Protein AF-A0A8H4XTZ5-F1 (afdb_monomer_lite)

Structure (mmCIF, N/CA/C/O backbone):
data_AF-A0A8H4XTZ5-F1
#
_entry.id   AF-A0A8H4XTZ5-F1
#
loop_
_atom_site.group_PDB
_atom_site.id
_atom_site.type_symbol
_atom_site.label_atom_id
_atom_site.label_alt_id
_atom_site.label_comp_id
_atom_site.label_asym_id
_atom_site.label_entity_id
_atom_site.label_seq_id
_atom_site.pdbx_PDB_ins_code
_atom_site.Cartn_x
_atom_site.Cartn_y
_atom_site.Cartn_z
_atom_site.occupancy
_atom_site.B_iso_or_equiv
_atom_site.auth_seq_id
_atom_site.auth_comp_id
_atom_site.auth_asym_id
_atom_site.auth_atom_id
_atom_site.pdbx_PDB_model_num
ATOM 1 N N . MET A 1 1 ? -12.331 25.693 -5.146 1.00 84.50 1 MET A N 1
ATOM 2 C CA . MET A 1 1 ? -13.579 25.086 -5.688 1.00 84.50 1 MET A CA 1
ATOM 3 C C . MET A 1 1 ? -14.133 25.889 -6.869 1.00 84.50 1 MET A C 1
ATOM 5 O O . MET A 1 1 ? -13.880 27.080 -6.930 1.00 84.50 1 MET A O 1
ATOM 9 N N . ILE A 1 2 ? -14.917 25.273 -7.773 1.00 89.12 2 ILE A N 1
ATOM 10 C CA . ILE A 1 2 ? -15.504 25.946 -8.962 1.00 89.12 2 ILE A CA 1
ATOM 11 C C . ILE A 1 2 ? -16.858 26.648 -8.717 1.00 89.12 2 ILE A C 1
ATOM 13 O O . ILE A 1 2 ? -17.401 27.246 -9.640 1.00 89.12 2 ILE A O 1
ATOM 17 N N . GLN A 1 3 ? -17.439 26.523 -7.515 1.00 87.50 3 GLN A N 1
ATOM 18 C CA . GLN A 1 3 ? -18.665 27.215 -7.058 1.00 87.50 3 GLN A CA 1
ATOM 19 C C . GLN A 1 3 ? -19.931 27.038 -7.930 1.00 87.50 3 GLN A C 1
ATOM 21 O O . GLN A 1 3 ? -20.909 27.768 -7.794 1.00 87.50 3 GLN A O 1
ATOM 26 N N . ARG A 1 4 ? -19.971 26.027 -8.808 1.00 88.94 4 ARG A N 1
ATOM 27 C CA . ARG A 1 4 ? -21.146 25.701 -9.633 1.00 88.94 4 ARG A CA 1
ATOM 28 C C . ARG A 1 4 ? -21.955 24.576 -8.996 1.00 88.94 4 ARG A C 1
ATOM 30 O O . ARG A 1 4 ? -21.620 23.405 -9.165 1.00 88.94 4 ARG A O 1
ATOM 37 N N . LYS A 1 5 ? -23.049 24.927 -8.310 1.00 86.94 5 LYS A N 1
ATOM 38 C CA . LYS A 1 5 ? -23.867 24.005 -7.497 1.00 86.94 5 LYS A CA 1
ATOM 39 C C . LYS A 1 5 ? -24.229 22.692 -8.198 1.00 86.94 5 LYS A C 1
ATOM 41 O O . LYS A 1 5 ? -24.002 21.629 -7.629 1.00 86.94 5 LYS A O 1
ATOM 46 N N . HIS A 1 6 ? -24.734 22.759 -9.432 1.00 88.94 6 HIS A N 1
ATOM 47 C CA . HIS A 1 6 ? -25.108 21.572 -10.209 1.00 88.94 6 HIS A CA 1
ATOM 48 C C . HIS A 1 6 ? -23.910 20.637 -10.444 1.00 88.94 6 HIS A C 1
ATOM 50 O O . HIS A 1 6 ? -23.976 19.453 -10.120 1.00 88.94 6 HIS A O 1
ATOM 56 N N . LEU A 1 7 ? -22.787 21.180 -10.924 1.00 90.69 7 LEU A N 1
ATOM 57 C CA . LEU A 1 7 ? -21.586 20.396 -11.226 1.00 90.69 7 LEU A CA 1
ATOM 58 C C . LEU A 1 7 ? -20.954 19.808 -9.962 1.00 90.69 7 LEU A C 1
ATOM 60 O O . LEU A 1 7 ? -20.635 18.625 -9.927 1.00 90.69 7 LEU A O 1
ATOM 64 N N . CYS A 1 8 ? -20.821 20.609 -8.903 1.00 89.81 8 CYS A N 1
ATOM 65 C CA . CYS A 1 8 ? -20.237 20.147 -7.647 1.00 89.81 8 CYS A CA 1
ATOM 66 C C . CYS A 1 8 ? -21.084 19.044 -6.993 1.00 89.81 8 CYS A C 1
ATOM 68 O O . CYS A 1 8 ? -20.528 18.103 -6.436 1.00 89.81 8 CYS A O 1
ATOM 70 N N . SER A 1 9 ? -22.419 19.126 -7.088 1.00 84.31 9 SER A N 1
ATOM 71 C CA . SER A 1 9 ? -23.312 18.122 -6.492 1.00 84.31 9 SER A CA 1
ATOM 72 C C . SER A 1 9 ? -23.253 16.743 -7.158 1.00 84.31 9 SER A C 1
ATOM 74 O O . SER A 1 9 ? -23.498 15.745 -6.485 1.00 84.31 9 SER A O 1
ATOM 76 N N . GLN A 1 10 ? -22.905 16.679 -8.447 1.00 87.38 10 GLN A N 1
ATOM 77 C CA . GLN A 1 10 ? -22.819 15.437 -9.230 1.00 87.38 10 GLN A CA 1
ATOM 78 C C . GLN A 1 10 ? -21.371 14.961 -9.439 1.00 87.38 10 GLN A C 1
ATOM 80 O O . GLN A 1 10 ? -21.131 13.974 -10.130 1.00 87.38 10 GLN A O 1
ATOM 85 N N . CYS A 1 11 ? -20.392 15.657 -8.861 1.00 91.06 11 CYS A N 1
ATOM 86 C CA . CYS A 1 11 ? -18.983 15.334 -9.035 1.00 91.06 11 CYS A CA 1
ATOM 87 C C . CYS A 1 11 ? -18.608 14.044 -8.289 1.00 91.06 11 CYS A C 1
ATOM 89 O O . CYS A 1 11 ? -18.860 13.912 -7.090 1.00 91.06 11 CYS A O 1
ATOM 91 N N . TYR A 1 12 ? -17.925 13.124 -8.975 1.00 89.88 12 TYR A N 1
ATOM 92 C CA . TYR A 1 12 ? -17.419 11.885 -8.375 1.00 89.88 12 TYR A CA 1
ATOM 93 C C . TYR A 1 12 ? -16.352 12.143 -7.296 1.00 89.88 12 TYR A C 1
ATOM 95 O O . TYR A 1 12 ? -16.245 11.384 -6.341 1.00 89.88 12 TYR A O 1
ATOM 103 N N . SER A 1 13 ? -15.602 13.246 -7.401 1.00 89.69 13 SER A N 1
ATOM 104 C CA . SER A 1 13 ? -14.590 13.665 -6.419 1.00 89.69 13 SER A CA 1
ATOM 105 C C . SER A 1 13 ? -15.126 14.624 -5.351 1.00 89.69 13 SER A C 1
ATOM 107 O O . SER A 1 13 ? -14.330 15.299 -4.697 1.00 89.69 13 SER A O 1
ATOM 109 N N . LYS A 1 14 ? -16.454 14.738 -5.174 1.00 91.31 14 LYS A N 1
ATOM 110 C CA . LYS A 1 14 ? -17.063 15.723 -4.259 1.00 91.31 14 LYS A CA 1
ATOM 111 C C . LYS A 1 14 ? -16.482 15.655 -2.844 1.00 91.31 14 LYS A C 1
ATOM 113 O O . LYS A 1 14 ? -16.117 16.690 -2.300 1.00 91.31 14 LYS A O 1
ATOM 118 N N . THR A 1 15 ? -16.336 14.454 -2.285 1.00 90.25 15 THR A N 1
ATOM 119 C CA . THR A 1 15 ? -15.938 14.269 -0.886 1.00 90.25 15 THR A CA 1
ATOM 120 C C . THR A 1 15 ? -14.504 14.726 -0.671 1.00 90.25 15 THR A C 1
ATOM 122 O O . THR A 1 15 ? -14.262 15.606 0.148 1.00 90.25 15 THR A O 1
ATOM 125 N N . ALA A 1 16 ? -13.572 14.227 -1.488 1.00 92.94 16 ALA A N 1
ATOM 126 C CA . ALA A 1 16 ? -12.181 14.665 -1.466 1.00 92.94 16 ALA A CA 1
ATOM 127 C C . ALA A 1 16 ? -12.067 16.186 -1.656 1.00 92.94 16 ALA A C 1
ATOM 129 O O . ALA A 1 16 ? -11.395 16.860 -0.882 1.00 92.94 16 ALA A O 1
ATOM 130 N N . CYS A 1 17 ? -12.783 16.746 -2.636 1.00 94.94 17 CYS A N 1
ATOM 131 C CA . CYS A 1 17 ? -12.783 18.184 -2.886 1.00 94.94 17 CYS A CA 1
ATOM 132 C C . CYS A 1 17 ? -13.255 18.986 -1.664 1.00 94.94 17 CYS A C 1
ATOM 134 O O . CYS A 1 17 ? -12.642 19.999 -1.332 1.00 94.94 17 CYS A O 1
ATOM 136 N N . PHE A 1 18 ? -14.310 18.536 -0.979 1.00 95.75 18 PHE A N 1
ATOM 137 C CA . PHE A 1 18 ? -14.847 19.246 0.182 1.00 95.75 18 PHE A CA 1
ATOM 138 C C . PHE A 1 18 ? -13.928 19.126 1.394 1.00 95.75 18 PHE A C 1
ATOM 140 O O . PHE A 1 18 ? -13.736 20.113 2.098 1.00 95.75 18 PHE A O 1
ATOM 147 N N . VAL A 1 19 ? -13.319 17.954 1.605 1.00 95.94 19 VAL A N 1
ATOM 148 C CA . VAL A 1 19 ? -12.328 17.730 2.665 1.00 95.94 19 VAL A CA 1
ATOM 149 C C . VAL A 1 19 ? -11.136 18.669 2.487 1.00 95.94 19 VAL A C 1
ATOM 151 O O . VAL A 1 19 ? -10.794 19.380 3.428 1.00 95.94 19 VAL A O 1
ATOM 154 N N . TYR A 1 20 ? -10.548 18.752 1.287 1.00 96.44 20 TYR A N 1
ATOM 155 C CA . TYR A 1 20 ? -9.444 19.685 1.022 1.00 96.44 20 TYR A CA 1
ATOM 156 C C . TYR A 1 20 ? -9.876 21.145 1.195 1.00 96.44 20 TYR A C 1
ATOM 158 O O . TYR A 1 20 ? -9.200 21.901 1.892 1.00 96.44 20 TYR A O 1
ATOM 166 N N . HIS A 1 21 ? -11.033 21.530 0.646 1.00 96.31 21 HIS A N 1
ATOM 167 C CA . HIS A 1 21 ? -11.540 22.899 0.780 1.00 96.31 21 HIS A CA 1
ATOM 168 C C . HIS A 1 21 ? -11.755 23.273 2.254 1.00 96.31 21 HIS A C 1
ATOM 170 O O . HIS A 1 21 ? -11.361 24.353 2.672 1.00 96.31 21 HIS A O 1
ATOM 176 N N . LYS A 1 22 ? -12.320 22.379 3.076 1.00 96.56 22 LYS A N 1
ATOM 177 C CA . LYS A 1 22 ? -12.546 22.616 4.512 1.00 96.56 22 LYS A CA 1
ATOM 178 C C . LYS A 1 22 ? -11.246 22.637 5.311 1.00 96.56 22 LYS A C 1
ATOM 180 O O . LYS A 1 22 ? -11.010 23.573 6.071 1.00 96.56 22 LYS A O 1
ATOM 185 N N . LEU A 1 23 ? -10.441 21.583 5.187 1.00 97.19 23 LEU A N 1
ATOM 186 C CA . LEU A 1 23 ? -9.310 21.333 6.077 1.00 97.19 23 LEU A CA 1
ATOM 187 C C . LEU A 1 23 ? -8.062 22.113 5.675 1.00 97.19 23 LEU A C 1
ATOM 189 O O . LEU A 1 23 ? -7.350 22.576 6.563 1.00 97.19 23 LEU A O 1
ATOM 193 N N . VAL A 1 24 ? -7.793 22.252 4.373 1.00 95.75 24 VAL A N 1
ATOM 194 C CA . VAL A 1 24 ? -6.582 22.892 3.832 1.00 95.75 24 VAL A CA 1
ATOM 195 C C . VAL A 1 24 ? -6.827 24.369 3.550 1.00 95.75 24 VAL A C 1
ATOM 197 O O . VAL A 1 24 ? -6.140 25.209 4.135 1.00 95.75 24 VAL A O 1
ATOM 200 N N . ASP A 1 25 ? -7.853 24.679 2.755 1.00 95.06 25 ASP A N 1
ATOM 201 C CA . ASP A 1 25 ? -8.145 26.049 2.305 1.00 95.06 25 ASP A CA 1
ATOM 202 C C . ASP A 1 25 ? -8.914 26.883 3.350 1.00 95.06 25 ASP A C 1
ATOM 204 O O . ASP A 1 25 ? -9.176 28.066 3.136 1.00 95.06 25 ASP A O 1
ATOM 208 N N . ASN A 1 26 ? -9.277 26.282 4.492 1.00 94.00 26 ASN A N 1
ATOM 209 C CA . ASN A 1 26 ? -10.128 26.874 5.535 1.00 94.00 26 ASN A CA 1
ATOM 210 C C . ASN A 1 26 ? -11.492 27.359 4.998 1.00 94.00 26 ASN A C 1
ATOM 212 O O . ASN A 1 26 ? -12.061 28.347 5.463 1.00 94.00 26 ASN A O 1
ATOM 216 N N . GLY A 1 27 ? -12.011 26.666 3.990 1.00 93.50 27 GLY A N 1
ATOM 217 C CA . GLY A 1 27 ? -13.279 26.946 3.344 1.00 93.50 27 GLY A CA 1
ATOM 218 C C . GLY A 1 27 ? -14.504 26.529 4.162 1.00 93.50 27 GLY A C 1
ATOM 219 O O . GLY A 1 27 ? -14.434 25.754 5.117 1.00 93.50 27 GLY A O 1
ATOM 220 N N . ASN A 1 28 ? -15.663 27.051 3.771 1.00 93.62 28 ASN A N 1
ATOM 221 C CA . ASN A 1 28 ? -16.950 26.844 4.429 1.00 93.62 28 ASN A CA 1
ATOM 222 C C . ASN A 1 28 ? -18.085 26.750 3.385 1.00 93.62 28 ASN A C 1
ATOM 224 O O . ASN A 1 28 ? -17.844 26.803 2.170 1.00 93.62 28 ASN A O 1
ATOM 228 N N . GLY A 1 29 ? -19.333 26.610 3.845 1.00 91.94 29 GLY A N 1
ATOM 229 C CA . GLY A 1 29 ? -20.511 26.584 2.976 1.00 91.94 29 GLY A CA 1
ATOM 230 C C . GLY A 1 29 ? -20.612 27.780 2.018 1.00 91.94 29 GLY A C 1
ATOM 231 O O . GLY A 1 29 ? -21.005 27.610 0.863 1.00 91.94 29 GLY A O 1
ATOM 232 N N . GLU A 1 30 ? -20.185 28.971 2.436 1.00 91.81 30 GLU A N 1
ATOM 233 C CA . GLU A 1 30 ? -20.216 30.176 1.600 1.00 91.81 30 GLU A CA 1
ATOM 234 C C . GLU A 1 30 ? -19.129 30.141 0.520 1.00 91.81 30 GLU A C 1
ATOM 236 O O . GLU A 1 30 ? -19.429 30.228 -0.671 1.00 91.81 30 GLU A O 1
ATOM 241 N N . THR A 1 31 ? -17.866 29.922 0.901 1.00 93.12 31 THR A N 1
ATOM 242 C CA . THR A 1 31 ? -16.732 29.932 -0.042 1.00 93.12 31 THR A CA 1
ATOM 243 C C . THR A 1 31 ? -16.753 28.754 -1.020 1.00 93.12 31 THR A C 1
ATOM 245 O O . THR A 1 31 ? -16.149 28.823 -2.095 1.00 93.12 31 THR A O 1
ATOM 248 N N . SER A 1 32 ? -17.472 27.679 -0.685 1.00 91.31 32 SER A N 1
ATOM 249 C CA . SER A 1 32 ? -17.717 26.543 -1.582 1.00 91.31 32 SER A CA 1
ATOM 250 C C . SER A 1 32 ? -18.798 26.812 -2.641 1.00 91.31 32 SER A C 1
ATOM 252 O O . SER A 1 32 ? -18.836 26.111 -3.659 1.00 91.31 32 SER A O 1
ATOM 254 N N . GLY A 1 33 ? -19.672 27.808 -2.436 1.00 90.38 33 GLY A N 1
ATOM 255 C CA . GLY A 1 33 ? -20.842 28.074 -3.283 1.00 90.38 33 GLY A CA 1
ATOM 256 C C . GLY A 1 33 ? -21.973 27.043 -3.136 1.00 90.38 33 GLY A C 1
ATOM 257 O O . GLY A 1 33 ? -22.856 26.958 -3.993 1.00 90.38 33 GLY A O 1
ATOM 258 N N . LEU A 1 34 ? -21.938 26.219 -2.082 1.00 91.19 34 LEU A N 1
ATOM 259 C CA . LEU A 1 34 ? -22.888 25.124 -1.847 1.00 91.19 34 LEU A CA 1
ATOM 260 C C . LEU A 1 34 ? -23.750 25.299 -0.593 1.00 91.19 34 LEU A C 1
ATOM 262 O O . LEU A 1 34 ? -24.781 24.627 -0.482 1.00 91.19 34 LEU A O 1
ATOM 266 N N . GLY A 1 35 ? -23.370 26.206 0.308 1.00 91.31 35 GLY A N 1
ATOM 267 C CA . GLY A 1 35 ? -24.059 26.465 1.568 1.00 91.31 35 GLY A CA 1
ATOM 268 C C . GLY A 1 35 ? -24.142 25.210 2.433 1.00 91.31 35 GLY A C 1
ATOM 269 O O . GLY A 1 35 ? -23.183 24.447 2.530 1.00 91.31 35 GLY A O 1
ATOM 270 N N . SER A 1 36 ? -25.330 24.949 2.977 1.00 91.88 36 SER A N 1
ATOM 271 C CA . SER A 1 36 ? -25.591 23.825 3.885 1.00 91.88 36 SER A CA 1
ATOM 272 C C . SER A 1 36 ? -25.227 22.449 3.326 1.00 91.88 36 SER A C 1
ATOM 274 O O . SER A 1 36 ? -24.845 21.575 4.091 1.00 91.88 36 SER A O 1
ATOM 276 N N . LYS A 1 37 ? -25.280 22.244 2.001 1.00 90.12 37 LYS A N 1
ATOM 277 C CA . LYS A 1 37 ? -24.889 20.962 1.381 1.00 90.12 37 LYS A CA 1
ATOM 278 C C . LYS A 1 37 ? -23.407 20.637 1.560 1.00 90.12 37 LYS A C 1
ATOM 280 O O . LYS A 1 37 ? -23.022 19.479 1.472 1.00 90.12 37 LYS A O 1
ATOM 285 N N . PHE A 1 38 ? -22.568 21.657 1.714 1.00 94.12 38 PHE A N 1
ATOM 286 C CA . PHE A 1 38 ? -21.160 21.464 2.033 1.00 94.12 38 PHE A CA 1
ATOM 287 C C . PHE A 1 38 ? -21.008 21.083 3.505 1.00 94.12 38 PHE A C 1
ATOM 289 O O . PHE A 1 38 ? -20.373 20.079 3.813 1.00 94.12 38 PHE A O 1
ATOM 296 N N . ASP A 1 39 ? -21.656 21.832 4.400 1.00 92.69 39 ASP A N 1
ATOM 297 C CA . ASP A 1 39 ? -21.575 21.599 5.844 1.00 92.69 39 ASP A CA 1
ATOM 298 C C . ASP A 1 39 ? -22.205 20.257 6.264 1.00 92.69 39 ASP A C 1
ATOM 300 O O . ASP A 1 39 ? -21.736 19.639 7.209 1.00 92.69 39 ASP A O 1
ATOM 304 N N . GLU A 1 40 ? -23.189 19.741 5.526 1.00 92.56 40 GLU A N 1
ATOM 305 C CA . GLU A 1 40 ? -23.730 18.386 5.720 1.00 92.56 40 GLU A CA 1
ATOM 306 C C . GLU A 1 40 ? -22.664 17.294 5.525 1.00 92.56 40 GLU A C 1
ATOM 308 O O . GLU A 1 40 ? -22.693 16.274 6.200 1.00 92.56 40 GLU A O 1
ATOM 313 N N . VAL A 1 41 ? -21.706 17.503 4.614 1.00 93.00 41 VAL A N 1
ATOM 314 C CA . VAL A 1 41 ? -20.714 16.483 4.233 1.00 93.00 41 VAL A CA 1
ATOM 315 C C . VAL A 1 41 ? -19.430 16.580 5.053 1.00 93.00 41 VAL A C 1
ATOM 317 O O . VAL A 1 41 ? -18.762 15.570 5.244 1.00 93.00 41 VAL A O 1
ATOM 320 N N . VAL A 1 42 ? -19.036 17.784 5.478 1.00 95.75 42 VAL A N 1
ATOM 321 C CA . VAL A 1 42 ? -17.752 18.022 6.172 1.00 95.75 42 VAL A CA 1
ATOM 322 C C . VAL A 1 42 ? -17.885 18.812 7.475 1.00 95.75 42 VAL A C 1
ATOM 324 O O . VAL A 1 42 ? -16.879 19.201 8.067 1.00 95.75 42 VAL A O 1
ATOM 327 N N . GLY A 1 43 ? -19.106 19.070 7.944 1.00 94.44 43 GLY A N 1
ATOM 328 C CA . GLY A 1 43 ? -19.363 19.830 9.170 1.00 94.44 43 GLY A CA 1
ATOM 329 C C . GLY A 1 43 ? -18.903 19.123 10.443 1.00 94.44 43 GLY A C 1
ATOM 330 O O . GLY A 1 43 ? -18.626 19.786 11.437 1.00 94.44 43 GLY A O 1
ATOM 331 N N . HIS A 1 44 ? -18.748 17.796 10.408 1.00 95.00 44 HIS A N 1
ATOM 332 C CA . HIS A 1 44 ? -18.185 17.002 11.506 1.00 95.00 44 HIS A CA 1
ATOM 333 C C . HIS A 1 44 ? -16.671 17.186 11.686 1.00 95.00 44 HIS A C 1
ATOM 335 O O . HIS A 1 44 ? -16.109 16.676 12.655 1.00 95.00 44 HIS A O 1
ATOM 341 N N . LEU A 1 45 ? -15.996 17.868 10.756 1.00 96.94 45 LEU A N 1
ATOM 342 C CA . LEU A 1 45 ? -14.555 18.089 10.797 1.00 96.94 45 LEU A CA 1
ATOM 343 C C . LEU A 1 45 ? -14.204 19.404 11.503 1.00 96.94 45 LEU A C 1
ATOM 345 O O . LEU A 1 45 ? -14.663 20.486 11.130 1.00 96.94 45 LEU A O 1
ATOM 349 N N . ASP A 1 46 ? -13.327 19.293 12.499 1.00 95.31 46 ASP A N 1
ATOM 350 C CA . ASP A 1 46 ? -12.860 20.387 13.359 1.00 95.31 46 ASP A CA 1
ATOM 351 C C . ASP A 1 46 ? -11.371 20.747 13.127 1.00 95.31 46 ASP A C 1
ATOM 353 O O . ASP A 1 46 ? -10.699 20.228 12.231 1.00 95.31 46 ASP A O 1
ATOM 357 N N . ALA A 1 47 ? -10.836 21.646 13.960 1.00 96.56 47 ALA A N 1
ATOM 358 C CA . ALA A 1 47 ? -9.447 22.099 13.877 1.00 96.56 47 ALA A CA 1
ATOM 359 C C . ALA A 1 47 ? -8.406 20.986 14.118 1.00 96.56 47 ALA A C 1
ATOM 361 O O . ALA A 1 47 ? -7.349 21.009 13.489 1.00 96.56 47 ALA A O 1
ATOM 362 N N . ARG A 1 48 ? -8.702 19.993 14.970 1.00 97.25 48 ARG A N 1
ATOM 363 C CA . ARG A 1 48 ? -7.794 18.864 15.249 1.00 97.25 48 ARG A CA 1
ATOM 364 C C . ARG A 1 48 ? -7.640 17.991 14.006 1.00 97.25 48 ARG A C 1
ATOM 366 O O . ARG A 1 48 ? -6.535 17.589 13.647 1.00 97.25 48 ARG A O 1
ATOM 373 N N . HIS A 1 49 ? -8.750 17.765 13.302 1.00 97.50 49 HIS A N 1
ATOM 374 C CA . HIS A 1 49 ? -8.751 17.075 12.013 1.00 97.50 49 HIS A CA 1
ATOM 375 C C . HIS A 1 49 ? -7.948 17.841 10.958 1.00 97.50 49 HIS A C 1
ATOM 377 O O . HIS A 1 49 ? -7.168 17.233 10.225 1.00 97.50 49 HIS A O 1
ATOM 383 N N . ALA A 1 50 ? -8.096 19.169 10.907 1.00 97.62 50 ALA A N 1
ATOM 384 C CA . ALA A 1 50 ? -7.355 20.021 9.979 1.00 97.62 50 ALA A CA 1
ATOM 385 C C . ALA A 1 50 ? -5.841 19.971 10.223 1.00 97.62 50 ALA A C 1
ATOM 387 O O . ALA A 1 50 ? -5.076 19.836 9.269 1.00 97.62 50 ALA A O 1
ATOM 388 N N . GLU A 1 51 ? -5.406 20.046 11.483 1.00 97.88 51 GLU A N 1
ATOM 389 C CA . GLU A 1 51 ? -3.991 19.963 11.855 1.00 97.88 51 GLU A CA 1
ATOM 390 C C . GLU A 1 51 ? -3.384 18.613 11.452 1.00 97.88 51 GLU A C 1
ATOM 392 O O . GLU A 1 51 ? -2.351 18.570 10.776 1.00 97.88 51 GLU A O 1
ATOM 397 N N . PHE A 1 52 ? -4.061 17.512 11.795 1.00 98.06 52 PHE A N 1
ATOM 398 C CA . PHE A 1 52 ? -3.634 16.168 11.419 1.00 98.06 52 PHE A CA 1
ATOM 399 C C . PHE A 1 52 ? -3.546 16.014 9.896 1.00 98.06 52 PHE A C 1
ATOM 401 O O . PHE A 1 52 ? -2.514 15.588 9.375 1.00 98.06 52 PHE A O 1
ATOM 408 N N . PHE A 1 53 ? -4.604 16.395 9.174 1.00 97.75 53 PHE A N 1
ATOM 409 C CA . PHE A 1 53 ? -4.668 16.263 7.720 1.00 97.75 53 PHE A CA 1
ATOM 410 C C . PHE A 1 53 ? -3.566 17.072 7.032 1.00 97.75 53 PHE A C 1
ATOM 412 O O . PHE A 1 53 ? -2.813 16.513 6.240 1.00 97.75 53 PHE A O 1
ATOM 419 N N . LYS A 1 54 ? -3.408 18.357 7.385 1.00 97.44 54 LYS A N 1
ATOM 420 C CA . LYS A 1 54 ? -2.359 19.232 6.834 1.00 97.44 54 LYS A CA 1
ATOM 421 C C . LYS A 1 54 ? -0.969 18.661 7.073 1.00 97.44 54 LYS A C 1
ATOM 423 O O . LYS A 1 54 ? -0.150 18.651 6.159 1.00 97.44 54 LYS A O 1
ATOM 428 N N . LYS A 1 55 ? -0.688 18.175 8.286 1.00 97.44 55 LYS A N 1
ATOM 429 C CA . LYS A 1 55 ? 0.616 17.591 8.619 1.00 97.44 55 LYS A CA 1
ATOM 430 C C . LYS A 1 55 ? 0.942 16.408 7.708 1.00 97.44 55 LYS A C 1
ATOM 432 O O . LYS A 1 55 ? 2.009 16.394 7.098 1.00 97.44 55 LYS A O 1
ATOM 437 N N . TRP A 1 56 ? 0.040 15.435 7.606 1.00 97.06 56 TRP A N 1
ATOM 438 C CA . TRP A 1 56 ? 0.284 14.233 6.810 1.00 97.06 56 TRP A CA 1
ATOM 439 C C . TRP A 1 56 ? 0.290 14.512 5.308 1.00 97.06 56 TRP A C 1
ATOM 441 O O . TRP A 1 56 ? 1.174 14.019 4.615 1.00 97.06 56 TRP A O 1
ATOM 451 N N . ASP A 1 57 ? -0.616 15.349 4.806 1.00 95.44 57 ASP A N 1
ATOM 452 C CA . ASP A 1 57 ? -0.646 15.734 3.392 1.00 95.44 57 ASP A CA 1
ATOM 453 C C . ASP A 1 57 ? 0.630 16.486 2.970 1.00 95.44 57 ASP A C 1
ATOM 455 O O . ASP A 1 57 ? 1.190 16.226 1.900 1.00 95.44 57 ASP A O 1
ATOM 459 N N . ASN A 1 58 ? 1.161 17.348 3.846 1.00 95.62 58 ASN A N 1
ATOM 460 C CA . ASN A 1 58 ? 2.436 18.029 3.624 1.00 95.62 58 ASN A CA 1
ATOM 461 C C . ASN A 1 58 ? 3.612 17.049 3.600 1.00 95.62 58 ASN A C 1
ATOM 463 O O . ASN A 1 58 ? 4.434 17.122 2.689 1.00 95.62 58 ASN A O 1
ATOM 467 N N . LEU A 1 59 ? 3.690 16.122 4.561 1.00 95.56 59 LEU A N 1
ATOM 468 C CA . LEU A 1 59 ? 4.750 15.107 4.589 1.00 95.56 59 LEU A CA 1
ATOM 469 C C . LEU A 1 59 ? 4.720 14.230 3.331 1.00 95.56 59 LEU A C 1
ATOM 471 O O . LEU A 1 59 ? 5.759 14.031 2.708 1.00 95.56 59 LEU A O 1
ATOM 475 N N . LEU A 1 60 ? 3.534 13.788 2.902 1.00 92.12 60 LEU A N 1
ATOM 476 C CA . LEU A 1 60 ? 3.369 13.025 1.660 1.00 92.12 60 LEU A CA 1
ATOM 477 C C . LEU A 1 60 ? 3.789 13.835 0.432 1.00 92.12 60 LEU A C 1
ATOM 479 O O . LEU A 1 60 ? 4.414 13.304 -0.477 1.00 92.12 60 LEU A O 1
ATOM 483 N N . THR A 1 61 ? 3.487 15.133 0.412 1.00 91.25 61 THR A N 1
ATOM 484 C CA . THR A 1 61 ? 3.899 16.027 -0.678 1.00 91.25 61 THR A CA 1
ATOM 485 C C . THR A 1 61 ? 5.410 16.220 -0.729 1.00 91.25 61 THR A C 1
ATOM 487 O O . THR A 1 61 ? 5.971 16.331 -1.819 1.00 91.25 61 THR A O 1
ATOM 490 N N . LEU A 1 62 ? 6.081 16.276 0.422 1.00 91.94 62 LEU A N 1
ATOM 491 C CA . LEU A 1 62 ? 7.540 16.353 0.482 1.00 91.94 62 LEU A CA 1
ATOM 492 C C . LEU A 1 62 ? 8.184 15.052 -0.009 1.00 91.94 62 LEU A C 1
ATOM 494 O O . LEU A 1 62 ? 9.082 15.117 -0.845 1.00 91.94 62 LEU A O 1
ATOM 498 N N . GLU A 1 63 ? 7.675 13.901 0.434 1.00 89.00 63 GLU A N 1
ATOM 499 C CA . GLU A 1 63 ? 8.143 12.582 -0.006 1.00 89.00 63 GLU A CA 1
ATOM 500 C C . GLU A 1 63 ? 7.958 12.402 -1.520 1.00 89.00 63 GLU A C 1
ATOM 502 O O . GLU A 1 63 ? 8.896 12.081 -2.244 1.00 89.00 63 GLU A O 1
ATOM 507 N N . GLU A 1 64 ? 6.767 12.710 -2.038 1.00 85.94 64 GLU A N 1
ATOM 508 C CA . GLU A 1 64 ? 6.451 12.599 -3.463 1.00 85.94 64 GLU A CA 1
ATOM 509 C C . GLU A 1 64 ? 7.353 13.494 -4.328 1.00 85.94 64 GLU A C 1
ATOM 511 O O . GLU A 1 64 ? 7.821 13.071 -5.387 1.00 85.94 64 GLU A O 1
ATOM 516 N N . LYS A 1 65 ? 7.655 14.716 -3.868 1.00 85.94 65 LYS A N 1
ATOM 517 C CA . LYS A 1 65 ? 8.596 15.619 -4.550 1.00 85.94 65 LYS A CA 1
ATOM 518 C C . LYS A 1 65 ? 10.018 15.068 -4.579 1.00 85.94 65 LYS A C 1
ATOM 520 O O . LYS A 1 65 ? 10.712 15.278 -5.575 1.00 85.94 65 LYS A O 1
ATOM 525 N N . ASP A 1 66 ? 10.461 14.393 -3.523 1.00 84.06 66 ASP A N 1
ATOM 526 C CA . ASP A 1 66 ? 11.776 13.754 -3.518 1.00 84.06 66 ASP A CA 1
ATOM 527 C C . ASP A 1 66 ? 11.801 12.553 -4.473 1.00 84.06 66 ASP A C 1
ATOM 529 O O . ASP A 1 66 ? 12.684 12.460 -5.330 1.00 84.06 66 ASP A O 1
ATOM 533 N N . MET A 1 67 ? 10.749 11.726 -4.448 1.00 79.19 67 MET A N 1
ATOM 534 C CA . MET A 1 67 ? 10.580 10.598 -5.367 1.00 79.19 67 MET A CA 1
ATOM 535 C C . MET A 1 67 ? 10.541 11.027 -6.844 1.00 79.19 67 MET A C 1
ATOM 537 O O . MET A 1 67 ? 11.039 10.306 -7.711 1.00 79.19 67 MET A O 1
ATOM 541 N N . MET A 1 68 ? 10.009 12.216 -7.163 1.00 77.19 68 MET A N 1
ATOM 542 C CA . MET A 1 68 ? 9.979 12.739 -8.539 1.00 77.19 68 MET A CA 1
ATOM 543 C C . MET A 1 68 ? 11.370 12.871 -9.179 1.00 77.19 68 MET A C 1
ATOM 545 O O . MET A 1 68 ? 11.463 12.822 -10.408 1.00 77.19 68 MET A O 1
ATOM 549 N N . LYS A 1 69 ? 12.453 12.987 -8.397 1.00 74.50 69 LYS A N 1
ATOM 550 C CA . LYS A 1 69 ? 13.826 13.013 -8.933 1.00 74.50 69 LYS A CA 1
ATOM 551 C C . LYS A 1 69 ? 14.147 11.728 -9.701 1.00 74.50 69 LYS A C 1
ATOM 553 O O . LYS A 1 69 ? 14.636 11.794 -10.830 1.00 74.50 69 LYS A O 1
ATOM 558 N N . PHE A 1 70 ? 13.751 10.580 -9.151 1.00 71.75 70 PHE A N 1
ATOM 559 C CA . PHE A 1 70 ? 13.936 9.265 -9.769 1.00 71.75 70 PHE A CA 1
ATOM 560 C C . PHE A 1 70 ? 13.061 9.072 -11.018 1.00 71.75 70 PHE A C 1
ATOM 562 O O . PHE A 1 70 ? 13.373 8.251 -11.882 1.00 71.75 70 PHE A O 1
ATOM 569 N N . ARG A 1 71 ? 11.986 9.864 -11.171 1.00 75.56 71 ARG A N 1
ATOM 570 C CA . ARG A 1 71 ? 11.096 9.772 -12.341 1.00 75.56 71 ARG A CA 1
ATOM 571 C C . ARG A 1 71 ? 11.807 10.204 -13.598 1.00 75.56 71 ARG A C 1
ATOM 573 O O . ARG A 1 71 ? 11.627 9.591 -14.644 1.00 75.56 71 ARG A O 1
ATOM 580 N N . ARG A 1 72 ? 12.606 11.266 -13.495 1.00 78.44 72 ARG A N 1
ATOM 581 C CA . ARG A 1 72 ? 13.424 11.720 -14.614 1.00 78.44 72 ARG A CA 1
ATOM 582 C C . ARG A 1 72 ? 14.437 10.640 -14.974 1.00 78.44 72 ARG A C 1
ATOM 584 O O . ARG A 1 72 ? 14.518 10.269 -16.136 1.00 78.44 72 ARG A O 1
ATOM 591 N N . GLU A 1 73 ? 15.108 10.073 -13.974 1.00 82.75 73 GLU A N 1
ATOM 592 C CA . GLU A 1 73 ? 16.102 9.013 -14.164 1.00 82.75 73 GLU A CA 1
ATOM 593 C C . GLU A 1 73 ? 15.560 7.802 -14.930 1.00 82.75 73 GLU A C 1
ATOM 595 O O . GLU A 1 73 ? 16.284 7.251 -15.754 1.00 82.75 73 GLU A O 1
ATOM 600 N N . LEU A 1 74 ? 14.299 7.404 -14.709 1.00 82.69 74 LEU A N 1
ATOM 601 C CA . LEU A 1 74 ? 13.684 6.266 -15.410 1.00 82.69 74 LEU A CA 1
ATOM 602 C C . LEU A 1 74 ? 13.690 6.447 -16.934 1.00 82.69 74 LEU A C 1
ATOM 604 O O . LEU A 1 74 ? 13.889 5.484 -17.668 1.00 82.69 74 LEU A O 1
ATOM 608 N N . TRP A 1 75 ? 13.512 7.683 -17.403 1.00 83.19 75 TRP A N 1
ATOM 609 C CA . TRP A 1 75 ? 13.417 7.994 -18.831 1.00 83.19 75 TRP A CA 1
ATOM 610 C C . TRP A 1 75 ? 14.695 8.596 -19.411 1.00 83.19 75 TRP A C 1
ATOM 612 O O . TRP A 1 75 ? 14.878 8.561 -20.623 1.00 83.19 75 TRP A O 1
ATOM 622 N N . THR A 1 76 ? 15.563 9.177 -18.578 1.00 84.75 76 THR A N 1
ATOM 623 C CA . THR A 1 76 ? 16.747 9.906 -19.052 1.00 84.75 76 THR A CA 1
ATOM 624 C C . THR A 1 76 ? 18.064 9.183 -18.811 1.00 84.75 76 THR A C 1
ATOM 626 O O . THR A 1 76 ? 19.038 9.533 -19.468 1.00 84.75 76 THR A O 1
ATOM 629 N N . MET A 1 77 ? 18.136 8.221 -17.883 1.00 88.94 77 MET A N 1
ATOM 630 C CA . MET A 1 77 ? 19.361 7.441 -17.671 1.00 88.94 77 MET A CA 1
ATOM 631 C C . MET A 1 77 ? 19.424 6.240 -18.610 1.00 88.94 77 MET A C 1
ATOM 633 O O . MET A 1 77 ? 18.435 5.531 -18.845 1.00 88.94 77 MET A O 1
ATOM 637 N N . THR A 1 78 ? 20.627 5.962 -19.101 1.00 90.69 78 THR A N 1
ATOM 638 C CA . THR A 1 78 ? 20.897 4.734 -19.849 1.00 90.69 78 THR A CA 1
ATOM 639 C C . THR A 1 78 ? 20.790 3.511 -18.934 1.00 90.69 78 THR A C 1
ATOM 641 O O . THR A 1 78 ? 20.957 3.596 -17.712 1.00 90.69 78 THR A O 1
ATOM 644 N N . SER A 1 79 ? 20.502 2.346 -19.514 1.00 91.25 79 SER A N 1
ATOM 645 C CA . SER A 1 79 ? 20.392 1.089 -18.765 1.00 91.25 79 SER A CA 1
ATOM 646 C C . SER A 1 79 ? 21.716 0.734 -18.074 1.00 91.25 79 SER A C 1
ATOM 648 O O . SER A 1 79 ? 21.715 0.264 -16.938 1.00 91.25 79 SER A O 1
ATOM 650 N N . THR A 1 80 ? 22.844 1.061 -18.709 1.00 90.31 80 THR A N 1
ATOM 651 C CA . THR A 1 80 ? 24.203 0.882 -18.182 1.00 90.31 80 THR A CA 1
ATOM 652 C C . THR A 1 80 ? 24.532 1.774 -16.989 1.00 90.31 80 THR A C 1
ATOM 654 O O . THR A 1 80 ? 25.298 1.363 -16.126 1.00 90.31 80 THR A O 1
ATOM 657 N N . GLU A 1 81 ? 23.962 2.978 -16.905 1.00 91.31 81 GLU A N 1
ATOM 658 C CA . GLU A 1 81 ? 24.141 3.865 -15.745 1.00 91.31 81 GLU A CA 1
ATOM 659 C C . GLU A 1 81 ? 23.229 3.469 -14.578 1.00 91.31 81 GLU A C 1
ATOM 661 O O . GLU A 1 81 ? 23.591 3.635 -13.414 1.00 91.31 81 GLU A O 1
ATOM 666 N N . ARG A 1 82 ? 22.033 2.947 -14.879 1.00 90.12 82 ARG A N 1
ATOM 667 C CA . ARG A 1 82 ? 21.010 2.614 -13.877 1.00 90.12 82 ARG A CA 1
ATOM 668 C C . ARG A 1 82 ? 21.188 1.218 -13.273 1.00 90.12 82 ARG A C 1
ATOM 670 O O . ARG A 1 82 ? 20.772 0.986 -12.138 1.00 90.12 82 ARG A O 1
ATOM 677 N N . GLU A 1 83 ? 21.812 0.290 -13.995 1.00 91.19 83 GLU A N 1
ATOM 678 C CA . GLU A 1 83 ? 22.070 -1.076 -13.522 1.00 91.19 83 GLU A CA 1
ATOM 679 C C . GLU A 1 83 ? 23.003 -1.151 -12.294 1.00 91.19 83 GLU A C 1
ATOM 681 O O . GLU A 1 83 ? 22.630 -1.833 -11.339 1.00 91.19 83 GLU A O 1
ATOM 686 N N . PRO A 1 84 ? 24.128 -0.408 -12.207 1.00 90.38 84 PRO A N 1
ATOM 687 C CA . PRO A 1 84 ? 24.970 -0.366 -11.004 1.00 90.38 84 PRO A CA 1
ATOM 688 C C . PRO A 1 84 ? 24.248 0.134 -9.746 1.00 90.38 84 PRO A C 1
ATOM 690 O O . PRO A 1 84 ? 24.650 -0.189 -8.632 1.00 90.38 84 PRO A O 1
ATOM 693 N N . LEU A 1 85 ? 23.164 0.903 -9.908 1.00 90.00 85 LEU A N 1
ATOM 694 C CA . LEU A 1 85 ? 22.312 1.345 -8.799 1.00 90.00 85 LEU A CA 1
ATOM 695 C C . LEU A 1 85 ? 21.349 0.242 -8.319 1.00 90.00 85 LEU A C 1
ATOM 697 O O . LEU A 1 85 ? 20.616 0.440 -7.350 1.00 90.00 85 LEU A O 1
ATOM 701 N N . GLY A 1 86 ? 21.309 -0.906 -9.003 1.00 88.94 86 GLY A N 1
ATOM 702 C CA . GLY A 1 86 ? 20.430 -2.035 -8.705 1.00 88.94 86 GLY A CA 1
ATOM 703 C C . GLY A 1 86 ? 18.964 -1.806 -9.082 1.00 88.94 86 GLY A C 1
ATOM 704 O O . GLY A 1 86 ? 18.096 -2.509 -8.570 1.00 88.94 86 GLY A O 1
ATOM 705 N N . ARG A 1 87 ? 18.665 -0.816 -9.934 1.00 90.44 87 ARG A N 1
ATOM 706 C CA . ARG A 1 87 ? 17.293 -0.398 -10.308 1.00 90.44 87 ARG A CA 1
ATOM 707 C C . ARG A 1 87 ? 16.911 -0.727 -11.750 1.00 90.44 87 ARG A C 1
ATOM 709 O O . ARG A 1 87 ? 15.813 -0.388 -12.191 1.00 90.44 87 ARG A O 1
ATOM 716 N N . CYS A 1 88 ? 17.821 -1.350 -12.488 1.00 93.62 88 CYS A N 1
ATOM 717 C CA . CYS A 1 88 ? 17.632 -1.744 -13.873 1.00 93.62 88 CYS A CA 1
ATOM 718 C C . CYS A 1 88 ? 18.392 -3.043 -14.141 1.00 93.62 88 CYS A C 1
ATOM 720 O O . CYS A 1 88 ? 19.491 -3.231 -13.628 1.00 93.62 88 CYS A O 1
ATOM 722 N N . PHE A 1 89 ? 17.836 -3.898 -14.991 1.00 95.00 89 PHE A N 1
ATOM 723 C CA . PHE A 1 89 ? 18.579 -4.951 -15.669 1.00 95.00 89 PHE A CA 1
ATOM 724 C C . PHE A 1 89 ? 18.733 -4.570 -17.136 1.00 95.00 89 PHE A C 1
ATOM 726 O O . PHE A 1 89 ? 17.758 -4.591 -17.889 1.00 95.00 89 PHE A O 1
ATOM 733 N N . SER A 1 90 ? 19.955 -4.207 -17.526 1.00 94.38 90 SER A N 1
ATOM 734 C CA . SER A 1 90 ? 20.282 -3.859 -18.913 1.00 94.38 90 SER A CA 1
ATOM 735 C C . SER A 1 90 ? 20.426 -5.114 -19.772 1.00 94.38 90 SER A C 1
ATOM 737 O O . SER A 1 90 ? 20.695 -6.201 -19.252 1.00 94.38 90 SER A O 1
ATOM 739 N N . GLY A 1 91 ? 20.330 -4.994 -21.094 1.00 93.56 91 GLY A N 1
ATOM 740 C CA . GLY A 1 91 ? 20.853 -6.036 -21.981 1.00 93.56 91 GLY A CA 1
ATOM 741 C C . GLY A 1 91 ? 20.211 -7.424 -21.817 1.00 93.56 91 GLY A C 1
ATOM 742 O O . GLY A 1 91 ? 20.902 -8.443 -21.931 1.00 93.56 91 GLY A O 1
ATOM 743 N N . VAL A 1 92 ? 18.921 -7.491 -21.486 1.00 94.44 92 VAL A N 1
ATOM 744 C CA . VAL A 1 92 ? 18.203 -8.758 -21.298 1.00 94.44 92 VAL A CA 1
ATOM 745 C C . VAL A 1 92 ? 17.453 -9.164 -22.563 1.00 94.44 92 VAL A C 1
ATOM 747 O O . VAL A 1 92 ? 17.074 -8.336 -23.382 1.00 94.44 92 VAL A O 1
ATOM 750 N N . VAL A 1 93 ? 17.213 -10.456 -22.734 1.00 93.69 93 VAL A N 1
ATOM 751 C CA . VAL A 1 93 ? 16.455 -11.008 -23.861 1.00 93.69 93 VAL A CA 1
ATOM 752 C C . VAL A 1 93 ? 15.385 -11.947 -23.340 1.00 93.69 93 VAL A C 1
ATOM 754 O O . VAL A 1 93 ? 15.551 -12.566 -22.285 1.00 93.69 93 VAL A O 1
ATOM 757 N N . ILE A 1 94 ? 14.283 -12.050 -24.079 1.00 92.12 94 ILE A N 1
ATOM 758 C CA . ILE A 1 94 ? 13.252 -13.040 -23.784 1.00 92.12 94 ILE A CA 1
ATOM 759 C C . ILE A 1 94 ? 13.848 -14.424 -24.047 1.00 92.12 94 ILE A C 1
ATOM 761 O O . ILE A 1 94 ? 14.381 -14.694 -25.123 1.00 92.12 94 ILE A O 1
ATOM 765 N N . GLU A 1 95 ? 13.754 -15.301 -23.056 1.00 90.56 95 GLU A N 1
ATOM 766 C CA . GLU A 1 95 ? 14.137 -16.697 -23.198 1.00 90.56 95 GLU A CA 1
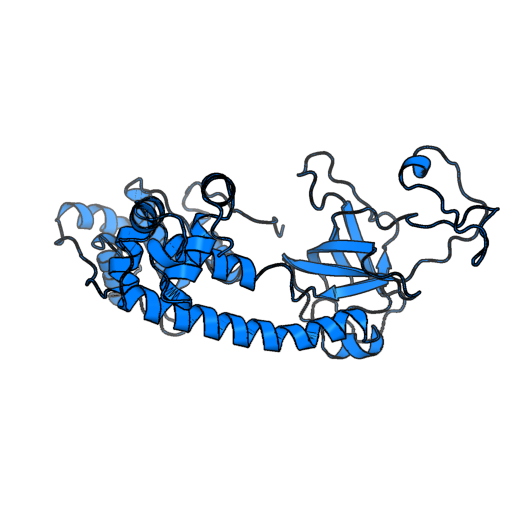ATOM 767 C C . GLU A 1 95 ? 13.223 -17.377 -24.235 1.00 90.56 95 GLU A C 1
ATOM 769 O O . GLU A 1 95 ? 11.993 -17.323 -24.084 1.00 90.56 95 GLU A O 1
ATOM 774 N N . PRO A 1 96 ? 13.778 -18.021 -25.278 1.00 86.38 96 PRO A N 1
ATOM 775 C CA . PRO A 1 96 ? 12.984 -18.683 -26.307 1.00 86.38 96 PRO A CA 1
ATOM 776 C C . PRO A 1 96 ? 11.987 -19.689 -25.718 1.00 86.38 96 PRO A C 1
ATOM 778 O O . PRO A 1 96 ? 12.333 -20.492 -24.855 1.00 86.38 96 PRO A O 1
ATOM 781 N N . GLY A 1 97 ? 10.732 -19.635 -26.172 1.00 82.31 97 GLY A N 1
ATOM 782 C CA . GLY A 1 97 ? 9.663 -20.521 -25.691 1.00 82.31 97 GLY A CA 1
ATOM 783 C C . GLY A 1 97 ? 9.104 -20.188 -24.301 1.00 82.31 97 GLY A C 1
ATOM 784 O O . GLY A 1 97 ? 8.208 -20.884 -23.834 1.00 82.31 97 GLY A O 1
ATOM 785 N N . SER A 1 98 ? 9.576 -19.124 -23.639 1.00 87.12 98 SER A N 1
ATOM 786 C CA . SER A 1 98 ? 9.069 -18.725 -22.315 1.00 87.12 98 SER A CA 1
ATOM 787 C C . SER A 1 98 ? 7.766 -17.921 -22.339 1.00 87.12 98 SER A C 1
ATOM 789 O O . SER A 1 98 ? 7.161 -17.705 -21.288 1.00 87.12 98 SER A O 1
ATOM 791 N N . ALA A 1 99 ? 7.346 -17.450 -23.516 1.00 86.56 99 ALA A N 1
ATOM 792 C CA . ALA A 1 99 ? 6.141 -16.650 -23.672 1.00 86.56 99 ALA A CA 1
ATOM 793 C C . ALA A 1 99 ? 4.894 -17.480 -23.338 1.00 86.56 99 ALA A C 1
ATOM 795 O O . ALA A 1 99 ? 4.624 -18.499 -23.970 1.00 86.56 99 ALA A O 1
ATOM 796 N N . TYR A 1 100 ? 4.113 -17.012 -22.369 1.00 85.62 100 TYR A N 1
ATOM 797 C CA . TYR A 1 100 ? 2.898 -17.680 -21.914 1.00 85.62 100 TYR A CA 1
ATOM 798 C C . TYR A 1 100 ? 1.780 -16.656 -21.702 1.00 85.62 100 TYR A C 1
ATOM 800 O O . TYR A 1 100 ? 1.998 -15.619 -21.083 1.00 85.62 100 TYR A O 1
ATOM 808 N N . GLU A 1 101 ? 0.576 -16.932 -22.199 1.00 86.25 101 GLU A N 1
ATOM 809 C CA . GLU A 1 101 ? -0.627 -16.158 -21.873 1.00 86.25 101 GLU A CA 1
ATOM 810 C C . GLU A 1 101 ? -1.493 -16.994 -20.940 1.00 86.25 101 GLU A C 1
ATOM 812 O O . GLU A 1 101 ? -1.804 -18.134 -21.267 1.00 86.25 101 GLU A O 1
ATOM 817 N N . ASP A 1 102 ? -1.873 -16.440 -19.788 1.00 76.75 102 ASP A N 1
ATOM 818 C CA . ASP A 1 102 ? -2.782 -17.110 -18.860 1.00 76.75 102 ASP A CA 1
ATOM 819 C C . ASP A 1 102 ? -4.232 -17.010 -19.374 1.00 76.75 102 ASP A C 1
ATOM 821 O O . ASP A 1 102 ? -4.804 -15.915 -19.351 1.00 76.75 102 ASP A O 1
ATOM 825 N N . PRO A 1 103 ? -4.854 -18.117 -19.828 1.00 70.94 103 PRO A N 1
ATOM 826 C CA . PRO A 1 103 ? -6.220 -18.097 -20.348 1.00 70.94 103 PRO A CA 1
ATOM 827 C C . PRO A 1 103 ? -7.275 -18.037 -19.233 1.00 70.94 103 PRO A C 1
ATOM 829 O O . PRO A 1 103 ? -8.438 -17.748 -19.503 1.00 70.94 103 PRO A O 1
ATOM 832 N N . SER A 1 104 ? -6.882 -18.331 -17.989 1.00 67.75 104 SER A N 1
ATOM 833 C CA . SER A 1 104 ? -7.767 -18.444 -16.822 1.00 67.75 104 SER A CA 1
ATOM 834 C C . SER A 1 104 ? -7.678 -17.254 -15.860 1.00 67.75 104 SER A C 1
ATOM 836 O O . SER A 1 104 ? -8.498 -17.126 -14.951 1.00 67.75 104 SER A O 1
ATOM 838 N N . GLY A 1 105 ? -6.676 -16.394 -16.046 1.00 62.12 105 GLY A N 1
ATOM 839 C CA . GLY A 1 105 ? -6.372 -15.269 -15.170 1.00 62.12 105 GLY A CA 1
ATOM 840 C C . GLY A 1 105 ? -7.211 -14.012 -15.421 1.00 62.12 105 GLY A C 1
ATOM 841 O O . GLY A 1 105 ? -7.988 -13.900 -16.369 1.00 62.12 105 GLY A O 1
ATOM 842 N N . SER A 1 106 ? -7.016 -13.015 -14.552 1.00 63.12 106 SER A N 1
ATOM 843 C CA . SER A 1 106 ? -7.518 -11.652 -14.764 1.00 63.12 106 SER A CA 1
ATOM 844 C C . SER A 1 106 ? -7.028 -11.100 -16.109 1.00 63.12 106 SER A C 1
ATOM 846 O O . SER A 1 106 ? -5.909 -11.377 -16.533 1.00 63.12 106 SER A O 1
ATOM 848 N N . LYS A 1 107 ? -7.828 -10.249 -16.770 1.00 67.81 107 LYS A N 1
ATOM 849 C CA . LYS A 1 107 ? -7.416 -9.559 -18.013 1.00 67.81 107 LYS A CA 1
ATOM 850 C C . LYS A 1 107 ? -6.157 -8.691 -17.833 1.00 67.81 107 LYS A C 1
ATOM 852 O O . LYS A 1 107 ? -5.546 -8.309 -18.831 1.00 67.81 107 LYS A O 1
ATOM 857 N N . ILE A 1 108 ? -5.802 -8.371 -16.587 1.00 70.50 108 ILE A N 1
ATOM 858 C CA . ILE A 1 108 ? -4.656 -7.549 -16.190 1.00 70.50 108 ILE A CA 1
ATOM 859 C C . ILE A 1 108 ? -3.422 -8.446 -16.011 1.00 70.50 108 ILE A C 1
ATOM 861 O O . ILE A 1 108 ? -3.494 -9.461 -15.324 1.00 70.50 108 ILE A O 1
ATOM 865 N N . ASN A 1 109 ? -2.287 -8.051 -16.596 1.00 80.31 109 ASN A N 1
ATOM 866 C CA . ASN A 1 109 ? -0.986 -8.729 -16.479 1.00 80.31 109 ASN A CA 1
ATOM 867 C C . ASN A 1 109 ? -0.974 -10.220 -16.870 1.00 80.31 109 ASN A C 1
ATOM 869 O O . ASN A 1 109 ? -0.307 -11.043 -16.244 1.00 80.31 109 ASN A O 1
ATOM 873 N N . ARG A 1 110 ? -1.727 -10.581 -17.913 1.00 84.44 110 ARG A N 1
ATOM 874 C CA . ARG A 1 110 ? -1.904 -11.976 -18.356 1.00 84.44 110 ARG A CA 1
ATOM 875 C C . ARG A 1 110 ? -0.735 -12.562 -19.148 1.00 84.44 110 ARG A C 1
ATOM 877 O O . ARG A 1 110 ? -0.678 -13.779 -19.308 1.00 84.44 110 ARG A O 1
ATOM 884 N N . TYR A 1 111 ? 0.166 -11.731 -19.672 1.00 89.31 111 TYR A N 1
ATOM 885 C CA . TYR A 1 111 ? 1.296 -12.200 -20.474 1.00 89.31 111 TYR A CA 1
ATOM 886 C C . TYR A 1 111 ? 2.514 -12.392 -19.583 1.00 89.31 111 TYR A C 1
ATOM 888 O O . TYR A 1 111 ? 2.897 -11.482 -18.854 1.00 89.31 111 TYR A O 1
ATOM 896 N N . ARG A 1 112 ? 3.132 -13.567 -19.646 1.00 91.75 112 ARG A N 1
ATOM 897 C CA . ARG A 1 112 ? 4.316 -13.919 -18.870 1.00 91.75 112 ARG A CA 1
ATOM 898 C C . ARG A 1 112 ? 5.502 -14.177 -19.780 1.00 91.75 112 ARG A C 1
ATOM 900 O O . ARG A 1 112 ? 5.357 -14.794 -20.834 1.00 91.75 112 ARG A O 1
ATOM 907 N N . TYR A 1 113 ? 6.663 -13.719 -19.332 1.00 93.38 113 TYR A N 1
ATOM 908 C CA . TYR A 1 113 ? 7.932 -13.873 -20.032 1.00 93.38 113 TYR A CA 1
ATOM 909 C C . TYR A 1 113 ? 9.037 -14.200 -19.032 1.00 93.38 113 TYR A C 1
ATOM 911 O O . TYR A 1 113 ? 9.035 -13.681 -17.912 1.00 93.38 113 TYR A O 1
ATOM 919 N N . ASN A 1 114 ? 9.997 -15.024 -19.451 1.00 94.81 114 ASN A N 1
ATOM 920 C CA . ASN A 1 114 ? 11.269 -15.158 -18.755 1.00 94.81 114 ASN A CA 1
ATOM 921 C C . ASN A 1 114 ? 12.317 -14.327 -19.485 1.00 94.81 114 ASN A C 1
ATOM 923 O O . ASN A 1 114 ? 12.436 -14.407 -20.706 1.00 94.81 114 ASN A O 1
ATOM 927 N N . PHE A 1 115 ? 13.102 -13.579 -18.727 1.00 95.31 115 PHE A N 1
ATOM 928 C CA . PHE A 1 115 ? 14.245 -12.836 -19.218 1.00 95.31 115 PHE A CA 1
ATOM 929 C C . PHE A 1 115 ? 15.539 -13.438 -18.694 1.00 95.31 115 PHE A C 1
ATOM 931 O O . PHE A 1 115 ? 15.638 -13.837 -17.530 1.00 95.31 115 PHE A O 1
ATOM 938 N N . ILE A 1 116 ? 16.530 -13.460 -19.575 1.00 95.06 116 ILE A N 1
ATOM 939 C CA . ILE A 1 116 ? 17.909 -13.862 -19.307 1.00 95.06 116 ILE A CA 1
ATOM 940 C C . ILE A 1 116 ? 18.847 -12.773 -19.834 1.00 95.06 116 ILE A C 1
ATOM 942 O O . ILE A 1 116 ? 18.460 -11.968 -20.683 1.00 95.06 116 ILE A O 1
ATOM 946 N N . LYS A 1 117 ? 20.088 -12.718 -19.348 1.00 93.75 117 LYS A N 1
ATOM 947 C CA . LYS A 1 117 ? 21.088 -11.792 -19.897 1.00 93.75 117 LYS A CA 1
ATOM 948 C C . LYS A 1 117 ? 21.486 -12.214 -21.312 1.00 93.75 117 LYS A C 1
ATOM 950 O O . LYS A 1 117 ? 21.809 -13.376 -21.532 1.00 93.75 117 LYS A O 1
ATOM 955 N N . SER A 1 118 ? 21.522 -11.258 -22.245 1.00 90.38 118 SER A N 1
ATOM 956 C CA . SER A 1 118 ? 22.020 -11.480 -23.613 1.00 90.38 118 SER A CA 1
ATOM 957 C C . SER A 1 118 ? 23.486 -11.925 -23.614 1.00 90.38 118 SER A C 1
ATOM 959 O O . SER A 1 118 ? 23.885 -12.797 -24.381 1.00 90.38 118 SER A O 1
ATOM 961 N N . ARG A 1 119 ? 24.287 -11.341 -22.716 1.00 87.06 119 ARG A N 1
ATOM 962 C CA . ARG A 1 119 ? 25.677 -11.723 -22.457 1.00 87.06 119 ARG A CA 1
ATOM 963 C C . ARG A 1 119 ? 25.857 -11.935 -20.962 1.00 87.06 119 ARG A C 1
ATOM 965 O O . ARG A 1 119 ? 25.604 -11.026 -20.176 1.00 87.06 119 ARG A O 1
ATOM 972 N N . THR A 1 120 ? 26.267 -13.135 -20.569 1.00 76.88 120 THR A N 1
ATOM 973 C CA . THR A 1 120 ? 26.523 -13.475 -19.167 1.00 76.88 120 THR A CA 1
ATOM 974 C C . THR A 1 120 ? 27.801 -12.801 -18.684 1.00 76.88 120 THR A C 1
ATOM 976 O O . THR A 1 120 ? 28.891 -13.130 -19.152 1.00 76.88 120 THR A O 1
ATOM 979 N N . THR A 1 121 ? 27.670 -11.881 -17.733 1.00 79.94 121 THR A N 1
ATOM 980 C CA . THR A 1 121 ? 28.808 -11.260 -17.047 1.00 79.94 121 THR A CA 1
ATOM 981 C C . THR A 1 121 ? 29.168 -12.084 -15.804 1.00 79.94 121 THR A C 1
ATOM 983 O O . THR A 1 121 ? 28.258 -12.456 -15.057 1.00 79.94 121 THR A O 1
ATOM 986 N N . PRO A 1 122 ? 30.454 -12.385 -15.543 1.00 80.62 122 PRO A N 1
ATOM 987 C CA . PRO A 1 122 ? 30.865 -13.057 -14.311 1.00 80.62 122 PRO A CA 1
ATOM 988 C C . PRO A 1 122 ? 30.386 -12.291 -13.070 1.00 80.62 122 PRO A C 1
ATOM 990 O O . PRO A 1 122 ? 30.560 -11.077 -12.994 1.00 80.62 122 PRO A O 1
ATOM 993 N N . GLY A 1 123 ? 29.778 -12.994 -12.113 1.00 82.06 123 GLY A N 1
ATOM 994 C CA . GLY A 1 123 ? 29.262 -12.399 -10.873 1.00 82.06 123 GLY A CA 1
ATOM 995 C C . GLY A 1 123 ? 27.897 -11.709 -10.987 1.00 82.06 123 GLY A C 1
ATOM 996 O O . GLY A 1 123 ? 27.402 -11.208 -9.988 1.00 82.06 123 GLY A O 1
ATOM 997 N N . PHE A 1 124 ? 27.260 -11.688 -12.163 1.00 88.88 124 PHE A N 1
ATOM 998 C CA . PHE A 1 124 ? 25.904 -11.151 -12.293 1.00 88.88 124 PHE A CA 1
ATOM 999 C C . PHE A 1 124 ? 24.859 -12.091 -11.673 1.00 88.88 124 PHE A C 1
ATOM 1001 O O . PHE A 1 124 ? 24.867 -13.297 -11.931 1.00 88.88 124 PHE A O 1
ATOM 1008 N N . SER A 1 125 ? 23.905 -11.517 -10.936 1.00 91.56 125 SER A N 1
ATOM 1009 C CA . SER A 1 125 ? 22.739 -12.227 -10.417 1.00 91.56 125 SER A CA 1
ATOM 1010 C C . SER A 1 125 ? 21.491 -11.344 -10.435 1.00 91.56 125 SER A C 1
ATOM 1012 O O . SER A 1 125 ? 21.498 -10.244 -9.885 1.00 91.56 125 SER A O 1
ATOM 1014 N N . PHE A 1 126 ? 20.369 -11.846 -10.967 1.00 92.00 126 PHE A N 1
ATOM 1015 C CA . PHE A 1 126 ? 19.086 -11.131 -10.853 1.00 92.00 126 PHE A CA 1
ATOM 1016 C C . PHE A 1 126 ? 18.567 -11.043 -9.406 1.00 92.00 126 PHE A C 1
ATOM 1018 O O . PHE A 1 126 ? 17.631 -10.292 -9.137 1.00 92.00 126 PHE A O 1
ATOM 1025 N N . THR A 1 127 ? 19.132 -11.804 -8.461 1.00 89.50 127 THR A N 1
ATOM 1026 C CA . THR A 1 127 ? 18.730 -11.734 -7.046 1.00 89.50 127 THR A CA 1
ATOM 1027 C C . THR A 1 127 ? 19.433 -10.617 -6.279 1.00 89.50 127 THR A C 1
ATOM 1029 O O . THR A 1 127 ? 19.001 -10.280 -5.182 1.00 89.50 127 THR A O 1
ATOM 1032 N N . GLU A 1 128 ? 20.498 -10.038 -6.834 1.00 87.94 128 GLU A N 1
ATOM 1033 C CA . GLU A 1 128 ? 21.319 -9.004 -6.194 1.00 87.94 128 GLU A CA 1
ATOM 1034 C C . GLU A 1 128 ? 20.933 -7.609 -6.712 1.00 87.94 128 GLU A C 1
ATOM 1036 O O . GLU A 1 128 ? 21.744 -6.869 -7.261 1.00 87.94 128 GLU A O 1
ATOM 1041 N N . SER A 1 129 ? 19.651 -7.255 -6.585 1.00 88.81 129 SER A N 1
ATOM 1042 C CA . SER A 1 129 ? 19.120 -5.962 -7.036 1.00 88.81 129 SER A CA 1
ATOM 1043 C C . SER A 1 129 ? 17.969 -5.468 -6.153 1.00 88.81 129 SER A C 1
ATOM 1045 O O . SER A 1 129 ? 17.476 -6.186 -5.283 1.00 88.81 129 SER A O 1
ATOM 1047 N N . GLN A 1 130 ? 17.492 -4.248 -6.412 1.00 86.50 130 GLN A N 1
ATOM 1048 C CA . GLN A 1 130 ? 16.281 -3.692 -5.797 1.00 86.50 130 GLN A CA 1
ATOM 1049 C C . GLN A 1 130 ? 14.986 -4.176 -6.482 1.00 86.50 130 GLN A C 1
ATOM 1051 O O . GLN A 1 130 ? 13.893 -3.790 -6.057 1.00 86.50 130 GLN A O 1
ATOM 1056 N N . ILE A 1 131 ? 15.092 -4.980 -7.545 1.00 89.88 131 ILE A N 1
ATOM 1057 C CA . ILE A 1 131 ? 13.978 -5.563 -8.298 1.00 89.88 131 ILE A CA 1
ATOM 1058 C C . ILE A 1 131 ? 13.725 -6.974 -7.750 1.00 89.88 131 ILE A C 1
ATOM 1060 O O . ILE A 1 131 ? 14.375 -7.948 -8.129 1.00 89.88 131 ILE A O 1
ATOM 1064 N N . THR A 1 132 ? 12.776 -7.077 -6.821 1.00 86.00 132 THR A N 1
ATOM 1065 C CA . THR A 1 132 ? 12.396 -8.328 -6.146 1.00 86.00 132 THR A CA 1
ATOM 1066 C C . THR A 1 132 ? 10.999 -8.793 -6.560 1.00 86.00 132 THR A C 1
ATOM 1068 O O . THR A 1 132 ? 10.293 -8.104 -7.292 1.00 86.00 132 THR A O 1
ATOM 1071 N N . VAL A 1 133 ? 10.597 -9.996 -6.143 1.00 86.88 133 VAL A N 1
ATOM 1072 C CA . VAL A 1 133 ? 9.273 -10.550 -6.467 1.00 86.88 133 VAL A CA 1
ATOM 1073 C C . VAL A 1 133 ? 8.160 -9.636 -5.943 1.00 86.88 133 VAL A C 1
ATOM 1075 O O . VAL A 1 133 ? 8.183 -9.227 -4.787 1.00 86.88 133 VAL A O 1
ATOM 1078 N N . GLY A 1 134 ? 7.179 -9.336 -6.797 1.00 82.06 134 GLY A N 1
ATOM 1079 C CA . GLY A 1 134 ? 6.069 -8.426 -6.511 1.00 82.06 134 GLY A CA 1
ATOM 1080 C C . GLY A 1 134 ? 6.343 -6.957 -6.848 1.00 82.06 134 GLY A C 1
ATOM 1081 O O . GLY A 1 134 ? 5.401 -6.168 -6.867 1.00 82.06 134 GLY A O 1
ATOM 1082 N N . GLU A 1 135 ? 7.587 -6.582 -7.159 1.00 85.31 135 GLU A N 1
ATOM 1083 C CA . GLU A 1 135 ? 7.915 -5.202 -7.526 1.00 85.31 135 GLU A CA 1
ATOM 1084 C C . GLU A 1 135 ? 7.323 -4.837 -8.895 1.00 85.31 135 GLU A C 1
ATOM 1086 O O . GLU A 1 135 ? 7.417 -5.639 -9.837 1.00 85.31 135 GLU A O 1
ATOM 1091 N N . PRO A 1 136 ?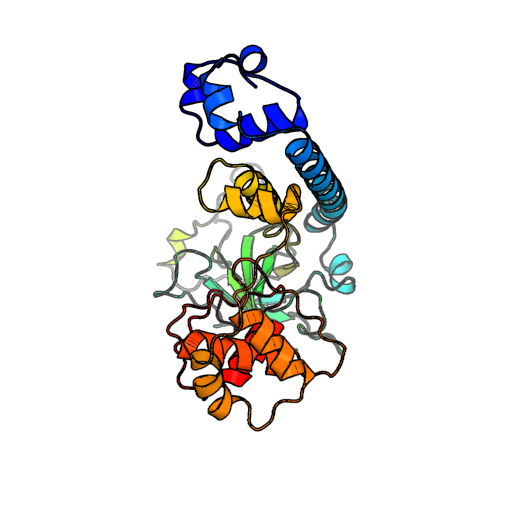 6.714 -3.644 -9.029 1.00 89.06 136 PRO A N 1
ATOM 1092 C CA . PRO A 1 136 ? 6.300 -3.117 -10.316 1.00 89.06 136 PRO A CA 1
ATOM 1093 C C . PRO A 1 136 ? 7.525 -2.787 -11.172 1.00 89.06 136 PRO A C 1
ATOM 1095 O O . PRO A 1 136 ? 8.553 -2.302 -10.689 1.00 89.06 136 PRO A O 1
ATOM 1098 N N . ILE A 1 137 ? 7.402 -3.054 -12.465 1.00 92.81 137 ILE A N 1
ATOM 1099 C CA . ILE A 1 137 ? 8.457 -2.840 -13.446 1.00 92.81 137 ILE A CA 1
ATOM 1100 C C . ILE A 1 137 ? 7.904 -2.236 -14.734 1.00 92.81 137 ILE A C 1
ATOM 1102 O O . ILE A 1 137 ? 6.749 -2.461 -15.111 1.00 92.81 137 ILE A O 1
ATOM 1106 N N . VAL A 1 138 ? 8.783 -1.539 -15.446 1.00 93.56 138 VAL A N 1
ATOM 1107 C CA . VAL A 1 138 ? 8.571 -1.084 -16.820 1.00 93.56 138 VAL A CA 1
ATOM 1108 C C . VAL A 1 138 ? 9.551 -1.814 -17.727 1.00 93.56 138 VAL A C 1
ATOM 1110 O O . VAL A 1 138 ? 10.742 -1.905 -17.429 1.00 93.56 138 VAL A O 1
ATOM 1113 N N . ILE A 1 139 ? 9.054 -2.330 -18.850 1.00 94.06 139 ILE A N 1
ATOM 1114 C CA . ILE A 1 139 ? 9.882 -2.977 -19.868 1.00 94.06 139 ILE A CA 1
ATOM 1115 C C . ILE A 1 139 ? 10.006 -2.047 -21.064 1.00 94.06 139 ILE A C 1
ATOM 1117 O O . ILE A 1 139 ? 9.008 -1.636 -21.658 1.00 94.06 139 ILE A O 1
ATOM 1121 N N . SER A 1 140 ? 11.246 -1.749 -21.428 1.00 92.56 140 SER A N 1
ATOM 1122 C CA . SER A 1 140 ? 11.606 -0.959 -22.607 1.00 92.56 140 SER A CA 1
ATOM 1123 C C . SER A 1 140 ? 12.610 -1.741 -23.449 1.00 92.56 140 SER A C 1
ATOM 1125 O O . SER A 1 140 ? 13.126 -2.771 -23.007 1.00 92.56 140 SER A O 1
ATOM 1127 N N . ASP A 1 141 ? 12.898 -1.276 -24.659 1.00 90.38 141 ASP A N 1
ATOM 1128 C CA . ASP A 1 141 ? 14.029 -1.794 -25.426 1.00 90.38 141 ASP A CA 1
ATOM 1129 C C . ASP A 1 141 ? 15.254 -0.882 -25.362 1.00 90.38 141 ASP A C 1
ATOM 1131 O O . ASP A 1 141 ? 15.172 0.292 -24.999 1.00 90.38 141 ASP A O 1
ATOM 1135 N N . GLU A 1 142 ? 16.408 -1.440 -25.713 1.00 89.62 142 GLU A N 1
ATOM 1136 C CA . GLU A 1 142 ? 17.669 -0.691 -25.777 1.00 89.62 142 GLU A CA 1
ATOM 1137 C C . GLU A 1 142 ? 17.787 0.150 -27.068 1.00 89.62 142 GLU A C 1
ATOM 1139 O O . GLU A 1 142 ? 18.776 0.851 -27.266 1.00 89.62 142 GLU A O 1
ATOM 1144 N N . LYS A 1 143 ? 16.788 0.097 -27.965 1.00 85.19 143 LYS A N 1
ATOM 1145 C CA . LYS A 1 143 ? 16.733 0.862 -29.225 1.00 85.19 143 LYS A CA 1
ATOM 1146 C C . LYS A 1 143 ? 15.943 2.178 -29.079 1.00 85.19 143 LYS A C 1
ATOM 1148 O O . LYS A 1 143 ? 15.750 2.880 -30.070 1.00 85.19 143 LYS A O 1
ATOM 1153 N N . GLY A 1 144 ? 15.515 2.531 -27.862 1.00 80.62 144 GLY A N 1
ATOM 1154 C CA . GLY A 1 144 ? 14.836 3.793 -27.549 1.00 80.62 144 GLY A CA 1
ATOM 1155 C C . GLY A 1 144 ? 13.306 3.728 -27.573 1.00 80.62 144 GLY A C 1
ATOM 1156 O O . GLY A 1 144 ? 12.648 4.769 -27.550 1.00 80.62 144 GLY A O 1
ATOM 1157 N N . HIS A 1 145 ? 12.710 2.534 -27.609 1.00 83.75 145 HIS A N 1
ATOM 1158 C CA . HIS A 1 145 ? 11.279 2.360 -27.387 1.00 83.75 145 HIS A CA 1
ATOM 1159 C C . HIS A 1 145 ? 10.997 2.160 -25.900 1.00 83.75 145 HIS A C 1
ATOM 1161 O O . HIS A 1 145 ? 11.255 1.107 -25.313 1.00 83.75 145 HIS A O 1
ATOM 1167 N N . PHE A 1 146 ? 10.419 3.193 -25.305 1.00 86.25 146 PHE A N 1
ATOM 1168 C CA . PHE A 1 146 ? 10.110 3.249 -23.886 1.00 86.25 146 PHE A CA 1
ATOM 1169 C C . PHE A 1 146 ? 8.714 2.694 -23.575 1.00 86.25 146 PHE A C 1
ATOM 1171 O O . PHE A 1 146 ? 7.781 2.884 -24.358 1.00 86.25 146 PHE A O 1
ATOM 1178 N N . ALA A 1 147 ? 8.571 2.054 -22.409 1.00 87.62 147 ALA A N 1
ATOM 1179 C CA . ALA A 1 147 ? 7.294 1.589 -21.853 1.00 87.62 147 ALA A CA 1
ATOM 1180 C C . ALA A 1 147 ? 6.487 0.675 -22.795 1.00 87.62 147 ALA A C 1
ATOM 1182 O O . ALA A 1 147 ? 5.296 0.883 -23.036 1.00 87.62 147 ALA A O 1
ATOM 1183 N N . LEU A 1 148 ? 7.144 -0.353 -23.337 1.00 89.62 148 LEU A N 1
ATOM 1184 C CA . LEU A 1 148 ? 6.506 -1.360 -24.187 1.00 89.62 148 LEU A CA 1
ATOM 1185 C C . LEU A 1 148 ? 5.420 -2.132 -23.430 1.00 89.62 148 LEU A C 1
ATOM 1187 O O . LEU A 1 148 ? 4.359 -2.419 -23.989 1.00 89.62 148 LEU A O 1
ATOM 1191 N N . ALA A 1 149 ? 5.688 -2.452 -22.164 1.00 91.00 149 ALA A N 1
ATOM 1192 C CA . ALA A 1 149 ? 4.715 -3.029 -21.252 1.00 91.00 149 ALA A CA 1
ATOM 1193 C C . ALA A 1 149 ? 5.049 -2.669 -19.801 1.00 91.00 149 ALA A C 1
ATOM 1195 O O . ALA A 1 149 ? 6.220 -2.508 -19.445 1.00 91.00 149 ALA A O 1
ATOM 1196 N N . ASN A 1 150 ? 4.013 -2.607 -18.971 1.00 91.50 150 ASN A N 1
ATOM 1197 C CA . ASN A 1 150 ? 4.131 -2.458 -17.526 1.00 91.50 150 ASN A CA 1
ATOM 1198 C C . ASN A 1 150 ? 3.713 -3.768 -16.865 1.00 91.50 150 ASN A C 1
ATOM 1200 O O . ASN A 1 150 ? 2.874 -4.507 -17.387 1.00 91.50 150 ASN A O 1
ATOM 1204 N N . GLY A 1 151 ? 4.289 -4.076 -15.712 1.00 91.12 151 GLY A N 1
ATOM 1205 C CA . GLY A 1 151 ? 3.987 -5.332 -15.052 1.00 91.12 151 GLY A CA 1
ATOM 1206 C C . GLY A 1 151 ? 4.640 -5.479 -13.699 1.00 91.12 151 GLY A C 1
ATOM 1207 O O . GLY A 1 151 ? 5.041 -4.501 -13.080 1.00 91.12 151 GLY A O 1
ATOM 1208 N N . TYR A 1 152 ? 4.739 -6.725 -13.255 1.00 91.12 152 TYR A N 1
ATOM 1209 C CA . TYR A 1 152 ? 5.327 -7.081 -11.972 1.00 91.12 152 TYR A CA 1
ATOM 1210 C C . TYR A 1 152 ? 6.259 -8.275 -12.114 1.00 91.12 152 TYR A C 1
ATOM 1212 O O . TYR A 1 152 ? 6.070 -9.151 -12.967 1.00 91.12 152 TYR A O 1
ATOM 1220 N N . VAL A 1 153 ? 7.246 -8.342 -11.228 1.00 91.56 153 VAL A N 1
ATOM 1221 C CA . VAL A 1 153 ? 8.119 -9.508 -11.100 1.00 91.56 153 VAL A CA 1
ATOM 1222 C C . VAL A 1 153 ? 7.354 -10.654 -10.444 1.00 91.56 153 VAL A C 1
ATOM 1224 O O . VAL A 1 153 ? 6.806 -10.509 -9.355 1.00 91.56 153 VAL A O 1
ATOM 1227 N N . VAL A 1 154 ? 7.344 -11.817 -11.089 1.00 89.88 154 VAL A N 1
ATOM 1228 C CA . VAL A 1 154 ? 6.684 -13.035 -10.590 1.00 89.88 154 VAL A CA 1
ATOM 1229 C C . VAL A 1 154 ? 7.673 -13.933 -9.860 1.00 89.88 154 VAL A C 1
ATOM 1231 O O . VAL A 1 154 ? 7.337 -14.531 -8.843 1.00 89.88 154 VAL A O 1
ATOM 1234 N N . ARG A 1 155 ? 8.894 -14.054 -10.387 1.00 90.00 155 ARG A N 1
ATOM 1235 C CA . ARG A 1 155 ? 9.941 -14.903 -9.816 1.00 90.00 155 ARG A CA 1
ATOM 1236 C C . ARG A 1 155 ? 11.316 -14.363 -10.176 1.00 90.00 155 ARG A C 1
ATOM 1238 O O . ARG A 1 155 ? 11.520 -13.881 -11.286 1.00 90.00 155 ARG A O 1
ATOM 1245 N N . THR A 1 156 ? 12.269 -14.517 -9.268 1.00 91.31 156 THR A N 1
ATOM 1246 C CA . THR A 1 156 ? 13.686 -14.237 -9.507 1.00 91.31 156 THR A CA 1
ATOM 1247 C C . THR A 1 156 ? 14.525 -15.482 -9.232 1.00 91.31 156 THR A C 1
ATOM 1249 O O . THR A 1 156 ? 14.190 -16.326 -8.400 1.00 91.31 156 THR A O 1
ATOM 1252 N N . SER A 1 157 ? 15.612 -15.622 -9.978 1.00 92.75 157 SER A N 1
ATOM 1253 C CA . SER A 1 157 ? 16.667 -16.617 -9.795 1.00 92.75 157 SER A CA 1
ATOM 1254 C C . SER A 1 157 ? 17.974 -16.009 -10.304 1.00 92.75 157 SER A C 1
ATOM 1256 O O . SER A 1 157 ? 17.901 -15.089 -11.113 1.00 92.75 157 SER A O 1
ATOM 1258 N N . PRO A 1 158 ? 19.161 -16.497 -9.913 1.00 92.75 158 PRO A N 1
ATOM 1259 C CA . PRO A 1 158 ? 20.410 -15.836 -10.294 1.00 92.75 158 PRO A CA 1
ATOM 1260 C C . PRO A 1 158 ? 20.584 -15.624 -11.806 1.00 92.75 158 PRO A C 1
ATOM 1262 O O . PRO A 1 158 ? 21.097 -14.597 -12.235 1.00 92.75 158 PRO A O 1
ATOM 1265 N N . THR A 1 159 ? 20.081 -16.548 -12.626 1.00 92.88 159 THR A N 1
ATOM 1266 C CA . THR A 1 159 ? 20.252 -16.540 -14.088 1.00 92.88 159 THR A CA 1
ATOM 1267 C C . THR A 1 159 ? 19.012 -16.119 -14.874 1.00 92.88 159 THR A C 1
ATOM 1269 O O . THR A 1 159 ? 19.108 -15.919 -16.084 1.00 92.88 159 THR A O 1
ATOM 1272 N N . ARG A 1 160 ? 17.852 -15.984 -14.221 1.00 94.50 160 ARG A N 1
ATOM 1273 C CA . ARG A 1 160 ? 16.573 -15.699 -14.885 1.00 94.50 160 ARG A CA 1
ATOM 1274 C C . ARG A 1 160 ? 15.638 -14.883 -14.000 1.00 94.50 160 ARG A C 1
ATOM 1276 O O . ARG A 1 160 ? 15.478 -15.184 -12.816 1.00 94.50 160 ARG A O 1
ATOM 1283 N N . ILE A 1 161 ? 14.923 -13.944 -14.611 1.00 95.56 161 ILE A N 1
ATOM 1284 C CA . ILE A 1 161 ? 13.797 -13.230 -14.002 1.00 95.56 161 ILE A CA 1
ATOM 1285 C C . ILE A 1 161 ? 12.513 -13.495 -14.794 1.00 95.56 161 ILE A C 1
ATOM 1287 O O . ILE A 1 161 ? 12.506 -13.431 -16.019 1.00 95.56 161 ILE A O 1
ATOM 1291 N N . SER A 1 162 ? 11.423 -13.823 -14.105 1.00 94.88 162 SER A N 1
ATOM 1292 C CA . SER A 1 162 ? 10.108 -14.065 -14.707 1.00 94.88 162 SER A CA 1
ATOM 1293 C C . SER A 1 162 ? 9.166 -12.928 -14.346 1.00 94.88 162 SER A C 1
ATOM 1295 O O . SER A 1 162 ? 9.067 -12.549 -13.177 1.00 94.88 162 SER A O 1
ATOM 1297 N N . VAL A 1 163 ? 8.441 -12.412 -15.333 1.00 94.50 163 VAL A N 1
ATOM 1298 C CA . VAL A 1 163 ? 7.588 -11.226 -15.186 1.00 94.50 163 VAL A CA 1
ATOM 1299 C C . VAL A 1 163 ? 6.203 -11.465 -15.769 1.00 94.50 163 VAL A C 1
ATOM 1301 O O . VAL A 1 163 ? 6.043 -12.282 -16.676 1.00 94.50 163 VAL A O 1
ATOM 1304 N N . ALA A 1 164 ? 5.211 -10.744 -15.254 1.00 92.12 164 ALA A N 1
ATOM 1305 C CA . ALA A 1 164 ? 3.844 -10.713 -15.761 1.00 92.12 164 ALA A CA 1
ATOM 1306 C C . ALA A 1 164 ? 3.491 -9.282 -16.168 1.00 92.12 164 ALA A C 1
ATOM 1308 O O . ALA A 1 164 ? 3.596 -8.376 -15.344 1.00 92.12 164 ALA A O 1
ATOM 1309 N N . VAL A 1 165 ? 3.082 -9.081 -17.420 1.00 91.56 165 VAL A N 1
ATOM 1310 C CA . VAL A 1 165 ? 2.920 -7.761 -18.042 1.00 91.56 165 VAL A CA 1
ATOM 1311 C C . VAL A 1 165 ? 1.570 -7.589 -18.729 1.00 91.56 165 VAL A C 1
ATOM 1313 O O . VAL A 1 165 ? 0.921 -8.555 -19.148 1.00 91.56 165 VAL A O 1
ATOM 1316 N N . ASP A 1 166 ? 1.140 -6.336 -18.835 1.00 87.94 166 ASP A N 1
ATOM 1317 C CA . ASP A 1 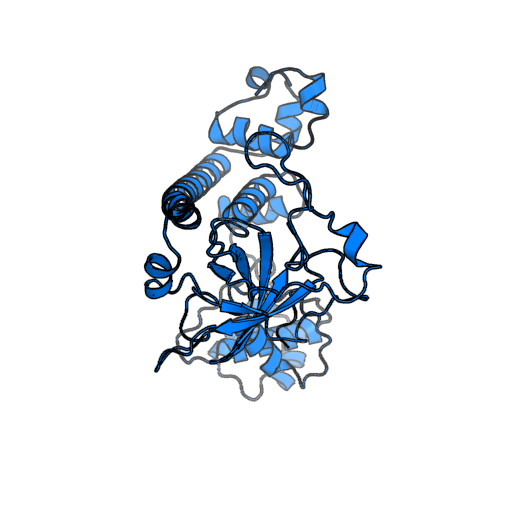166 ? -0.168 -5.923 -19.346 1.00 87.94 166 ASP A CA 1
ATOM 1318 C C . ASP A 1 166 ? -0.320 -6.098 -20.869 1.00 87.94 166 ASP A C 1
ATOM 1320 O O . ASP A 1 166 ? -1.440 -6.225 -21.375 1.00 87.94 166 ASP A O 1
ATOM 1324 N N . ARG A 1 167 ? 0.798 -6.142 -21.604 1.00 86.62 167 ARG A N 1
ATOM 1325 C CA . ARG A 1 167 ? 0.855 -6.183 -23.074 1.00 86.62 167 ARG A CA 1
ATOM 1326 C C . ARG A 1 167 ? 1.852 -7.221 -23.580 1.00 86.62 167 ARG A C 1
ATOM 1328 O O . ARG A 1 167 ? 2.844 -7.528 -22.926 1.00 86.62 167 ARG A O 1
ATOM 1335 N N . ARG A 1 168 ? 1.610 -7.743 -24.786 1.00 87.19 168 ARG A N 1
ATOM 1336 C CA . ARG A 1 168 ? 2.574 -8.621 -25.462 1.00 87.19 168 ARG A CA 1
ATOM 1337 C C . ARG A 1 168 ? 3.801 -7.815 -25.884 1.00 87.19 168 ARG A C 1
ATOM 1339 O O . ARG A 1 168 ? 3.661 -6.772 -26.512 1.00 87.19 168 ARG A O 1
ATOM 1346 N N . LEU A 1 169 ? 4.988 -8.347 -25.605 1.00 83.50 169 LEU A N 1
ATOM 1347 C CA . LEU A 1 169 ? 6.265 -7.732 -25.995 1.00 83.50 169 LEU A CA 1
ATOM 1348 C C . LEU A 1 169 ? 6.709 -8.081 -27.423 1.00 83.50 169 LEU A C 1
ATOM 1350 O O . LEU A 1 169 ? 7.637 -7.470 -27.948 1.00 83.50 169 LEU A O 1
ATOM 1354 N N . HIS A 1 170 ? 6.060 -9.069 -28.047 1.00 68.56 170 HIS A N 1
ATOM 1355 C CA . HIS A 1 170 ? 6.368 -9.508 -29.407 1.00 68.56 170 HIS A CA 1
ATOM 1356 C C . HIS A 1 170 ? 5.694 -8.604 -30.438 1.00 68.56 170 HIS A C 1
ATOM 1358 O O . HIS A 1 170 ? 4.531 -8.230 -30.277 1.00 68.56 170 HIS A O 1
ATOM 1364 N N . ASN A 1 171 ? 6.398 -8.338 -31.540 1.00 55.25 171 ASN A N 1
ATOM 1365 C CA . ASN A 1 171 ? 5.846 -7.765 -32.772 1.00 55.25 171 ASN A CA 1
ATOM 1366 C C . ASN A 1 171 ? 5.132 -6.418 -32.624 1.00 55.25 171 ASN A C 1
ATOM 1368 O O . ASN A 1 171 ? 4.348 -6.050 -33.495 1.00 55.25 171 ASN A O 1
ATOM 1372 N N . ALA A 1 172 ? 5.427 -5.653 -31.569 1.00 50.34 172 ALA A N 1
ATOM 1373 C CA . ALA A 1 172 ? 4.769 -4.373 -31.337 1.00 50.34 172 ALA A CA 1
ATOM 1374 C C . ALA A 1 172 ? 4.957 -3.395 -32.511 1.00 50.34 172 ALA A C 1
ATOM 1376 O O . ALA A 1 172 ? 4.107 -2.527 -32.699 1.00 50.34 172 ALA A O 1
ATOM 1377 N N . ARG A 1 173 ? 6.047 -3.525 -33.293 1.00 54.06 173 ARG A N 1
ATOM 1378 C CA . ARG A 1 173 ? 6.407 -2.598 -34.380 1.00 54.06 173 ARG A CA 1
ATOM 1379 C C . ARG A 1 173 ? 7.276 -3.226 -35.481 1.00 54.06 173 ARG A C 1
ATOM 1381 O O . ARG A 1 173 ? 8.321 -2.679 -35.827 1.00 54.06 173 ARG A O 1
ATOM 1388 N N . VAL A 1 174 ? 6.867 -4.352 -36.072 1.00 59.44 174 VAL A N 1
ATOM 1389 C CA . VAL A 1 174 ? 7.505 -4.789 -37.333 1.00 59.44 174 VAL A CA 1
ATOM 1390 C C . VAL A 1 174 ? 7.165 -3.749 -38.401 1.00 59.44 174 VAL A C 1
ATOM 1392 O O . VAL A 1 174 ? 5.990 -3.575 -38.732 1.00 59.44 174 VAL A O 1
ATOM 1395 N N . ARG A 1 175 ? 8.170 -3.018 -38.896 1.00 65.56 175 ARG A N 1
ATOM 1396 C CA . ARG A 1 175 ? 8.002 -2.053 -39.993 1.00 65.56 175 ARG A CA 1
ATOM 1397 C C . ARG A 1 175 ? 7.419 -2.787 -41.194 1.00 65.56 175 ARG A C 1
ATOM 1399 O O . ARG A 1 175 ? 7.923 -3.847 -41.570 1.00 65.56 175 ARG A O 1
ATOM 1406 N N . ARG A 1 176 ? 6.335 -2.264 -41.765 1.00 65.44 176 ARG A N 1
ATOM 1407 C CA . ARG A 1 176 ? 5.819 -2.825 -43.015 1.00 65.44 176 ARG A CA 1
ATOM 1408 C C . ARG A 1 176 ? 6.763 -2.457 -44.160 1.00 65.44 176 ARG A C 1
ATOM 1410 O O . ARG A 1 176 ? 7.622 -1.589 -44.016 1.00 65.44 176 ARG A O 1
ATOM 1417 N N . LYS A 1 177 ? 6.631 -3.152 -45.294 1.00 69.00 177 LYS A N 1
ATOM 1418 C CA . LYS A 1 177 ? 7.500 -2.953 -46.469 1.00 69.00 177 LYS A CA 1
ATOM 1419 C C . LYS A 1 177 ? 7.477 -1.507 -46.992 1.00 69.00 177 LYS A C 1
ATOM 1421 O O . LYS A 1 177 ? 8.418 -1.094 -47.653 1.00 69.00 177 LYS A O 1
ATOM 1426 N N . ASP A 1 178 ? 6.423 -0.761 -46.684 1.00 76.12 178 ASP A N 1
ATOM 1427 C CA . ASP A 1 178 ? 6.172 0.631 -47.050 1.00 76.12 178 ASP A CA 1
ATOM 1428 C C . ASP A 1 178 ? 6.601 1.656 -45.978 1.00 76.12 178 ASP A C 1
ATOM 1430 O O . ASP A 1 178 ? 6.274 2.834 -46.118 1.00 76.12 178 ASP A O 1
ATOM 1434 N N . PHE A 1 179 ? 7.313 1.240 -44.920 1.00 79.94 179 PHE A N 1
ATOM 1435 C CA . PHE A 1 179 ? 7.741 2.150 -43.856 1.00 79.94 179 PHE A CA 1
ATOM 1436 C C . PHE A 1 179 ? 8.753 3.192 -44.359 1.00 79.94 179 PHE A C 1
ATOM 1438 O O . PHE A 1 179 ? 9.862 2.855 -44.774 1.00 79.94 179 PHE A O 1
ATOM 1445 N N . ASP A 1 180 ? 8.399 4.462 -44.202 1.00 75.00 180 ASP A N 1
ATOM 1446 C CA . ASP A 1 180 ? 9.234 5.639 -44.409 1.00 75.00 180 ASP A CA 1
ATOM 1447 C C . ASP A 1 180 ? 9.199 6.497 -43.132 1.00 75.00 180 ASP A C 1
ATOM 1449 O O . ASP A 1 180 ? 8.129 6.844 -42.624 1.00 75.00 180 ASP A O 1
ATOM 1453 N N . ALA A 1 181 ? 10.375 6.826 -42.589 1.00 74.06 181 ALA A N 1
ATOM 1454 C CA . ALA A 1 181 ? 10.494 7.515 -41.304 1.00 74.06 181 ALA A CA 1
ATOM 1455 C C . ALA A 1 181 ? 9.891 8.933 -41.309 1.00 74.06 181 ALA A C 1
ATOM 1457 O O . ALA A 1 181 ? 9.423 9.396 -40.267 1.00 74.06 181 ALA A O 1
ATOM 1458 N N . GLU A 1 182 ? 9.867 9.601 -42.461 1.00 75.50 182 GLU A N 1
ATOM 1459 C CA . GLU A 1 182 ? 9.357 10.965 -42.612 1.00 75.50 182 GLU A CA 1
ATOM 1460 C C . GLU A 1 182 ? 7.935 10.992 -43.181 1.00 75.50 182 GLU A C 1
ATOM 1462 O O . GLU A 1 182 ? 7.154 11.884 -42.851 1.00 75.50 182 GLU A O 1
ATOM 1467 N N . ARG A 1 183 ? 7.584 10.023 -44.034 1.00 73.44 183 ARG A N 1
ATOM 1468 C CA . ARG A 1 183 ? 6.378 10.084 -44.873 1.00 73.44 183 ARG A CA 1
ATOM 1469 C C . ARG A 1 183 ? 5.350 8.993 -44.605 1.00 73.44 183 ARG A C 1
ATOM 1471 O O . ARG A 1 183 ? 4.184 9.202 -44.928 1.00 73.44 183 ARG A O 1
ATOM 1478 N N . ASN A 1 184 ? 5.734 7.849 -44.037 1.00 71.69 184 ASN A N 1
ATOM 1479 C CA . ASN A 1 184 ? 4.812 6.731 -43.829 1.00 71.69 184 ASN A CA 1
ATOM 1480 C C . ASN A 1 184 ? 5.277 5.788 -42.713 1.00 71.69 184 ASN A C 1
ATOM 1482 O O . ASN A 1 184 ? 5.940 4.782 -42.950 1.00 71.69 184 ASN A O 1
ATOM 1486 N N . GLN A 1 185 ? 4.889 6.074 -41.475 1.00 77.81 185 GLN A N 1
ATOM 1487 C CA . GLN A 1 185 ? 5.315 5.291 -40.314 1.00 77.81 185 GLN A CA 1
ATOM 1488 C C . GLN A 1 185 ? 4.423 4.055 -40.088 1.00 77.81 185 GLN A C 1
ATOM 1490 O O . GLN A 1 185 ? 3.829 3.884 -39.022 1.00 77.81 185 GLN A O 1
ATOM 1495 N N . SER A 1 186 ? 4.293 3.198 -41.105 1.00 67.50 186 SER A N 1
ATOM 1496 C CA . SER A 1 186 ? 3.422 2.022 -41.068 1.00 67.50 186 SER A CA 1
ATOM 1497 C C . SER A 1 186 ? 4.071 0.817 -40.365 1.00 67.50 186 SER A C 1
ATOM 1499 O O . SER A 1 186 ? 5.174 0.359 -40.681 1.00 67.50 186 SER A O 1
ATOM 1501 N N . PHE A 1 187 ? 3.354 0.261 -39.388 1.00 67.06 187 PHE A N 1
ATOM 1502 C CA . PHE A 1 187 ? 3.781 -0.895 -38.595 1.00 67.06 187 PHE A CA 1
ATOM 1503 C C . PHE A 1 187 ? 2.750 -2.026 -38.683 1.00 67.06 187 PHE A C 1
ATOM 1505 O O . PHE A 1 187 ? 1.555 -1.784 -38.855 1.00 67.06 187 PHE A O 1
ATOM 1512 N N . LYS A 1 188 ? 3.201 -3.280 -38.571 1.00 59.62 188 LYS A N 1
ATOM 1513 C CA . LYS A 1 188 ? 2.322 -4.453 -38.479 1.00 59.62 188 LYS A CA 1
ATOM 1514 C C . LYS A 1 188 ? 1.516 -4.376 -37.179 1.00 59.62 188 LYS A C 1
ATOM 1516 O O . LYS A 1 188 ? 2.090 -4.192 -36.108 1.00 59.62 188 LYS A O 1
ATOM 1521 N N . GLY A 1 189 ? 0.192 -4.488 -37.280 1.00 51.03 189 GLY A N 1
ATOM 1522 C CA . GLY A 1 189 ? -0.692 -4.405 -36.122 1.00 51.03 189 GLY A CA 1
ATOM 1523 C C . GLY A 1 189 ? -0.598 -5.659 -35.252 1.00 51.03 189 GLY A C 1
ATOM 1524 O O . GLY A 1 189 ? -0.481 -6.772 -35.762 1.00 51.03 189 GLY A O 1
ATOM 1525 N N . ILE A 1 190 ? -0.721 -5.497 -33.932 1.00 50.22 190 ILE A N 1
ATOM 1526 C CA . ILE A 1 190 ? -0.633 -6.591 -32.942 1.00 50.22 190 ILE A CA 1
ATOM 1527 C C . ILE A 1 190 ? -1.674 -7.703 -33.211 1.00 50.22 190 ILE A C 1
ATOM 1529 O O . ILE A 1 190 ? -1.428 -8.870 -32.909 1.00 50.22 190 ILE A O 1
ATOM 1533 N N . MET A 1 191 ? -2.818 -7.367 -33.819 1.00 41.28 191 MET A N 1
ATOM 1534 C CA . MET A 1 191 ? -3.886 -8.321 -34.155 1.00 41.28 191 MET A CA 1
ATOM 1535 C C . MET A 1 191 ? -3.600 -9.186 -35.395 1.00 41.28 191 MET A C 1
ATOM 1537 O O . MET A 1 191 ? -4.172 -10.263 -35.526 1.00 41.28 191 MET A O 1
ATOM 1541 N N . GLU A 1 192 ? -2.704 -8.769 -36.290 1.00 42.41 192 GLU A N 1
ATOM 1542 C CA . GLU A 1 192 ? -2.453 -9.450 -37.575 1.00 42.41 192 GLU A CA 1
ATOM 1543 C C . GLU A 1 192 ? -1.441 -10.603 -37.463 1.00 42.41 192 GLU A C 1
ATOM 1545 O O . GLU A 1 192 ? -1.094 -11.255 -38.444 1.00 42.41 192 GLU A O 1
ATOM 1550 N N . VAL A 1 193 ? -0.927 -10.853 -36.258 1.00 46.22 193 VAL A N 1
ATOM 1551 C CA . VAL A 1 193 ? 0.107 -11.864 -35.985 1.00 46.22 193 VAL A CA 1
ATOM 1552 C C . VAL A 1 193 ? -0.497 -13.264 -35.786 1.00 46.22 193 VAL A C 1
ATOM 1554 O O . VAL A 1 193 ? 0.228 -14.251 -35.800 1.00 46.22 193 VAL A O 1
ATOM 1557 N N . GLY A 1 194 ? -1.824 -13.383 -35.658 1.00 41.84 194 GLY A N 1
ATOM 1558 C CA . GLY A 1 194 ? -2.506 -14.676 -35.502 1.00 41.84 194 GLY A CA 1
ATOM 1559 C C . GLY A 1 194 ? -2.491 -15.571 -36.749 1.00 41.84 194 GLY A C 1
ATOM 1560 O O . GLY A 1 194 ? -2.789 -16.756 -36.646 1.00 41.84 194 GLY A O 1
ATOM 1561 N N . GLN A 1 195 ? -2.142 -15.026 -37.918 1.00 38.72 195 GLN A N 1
ATOM 1562 C CA . GLN A 1 195 ? -2.112 -15.753 -39.187 1.00 38.72 195 GLN A CA 1
ATOM 1563 C C . GLN A 1 195 ? -0.946 -15.266 -40.051 1.00 38.72 195 GLN A C 1
ATOM 1565 O O . GLN A 1 195 ? -1.153 -14.499 -40.981 1.00 38.72 195 GLN A O 1
ATOM 1570 N N . CYS A 1 196 ? 0.293 -15.659 -39.760 1.00 34.62 196 CYS A N 1
ATOM 1571 C CA . CYS A 1 196 ? 1.372 -15.570 -40.748 1.00 34.62 196 CYS A CA 1
ATOM 1572 C C . CYS A 1 196 ? 2.504 -16.534 -40.400 1.00 34.62 196 CYS A C 1
ATOM 1574 O O . CYS A 1 196 ? 3.152 -16.412 -39.364 1.00 34.62 196 CYS A O 1
ATOM 1576 N N . SER A 1 197 ? 2.712 -17.461 -41.327 1.00 37.03 197 SER A N 1
ATOM 1577 C CA . SER A 1 197 ? 3.910 -18.255 -41.569 1.00 37.03 197 SER A CA 1
ATOM 1578 C C . SER A 1 197 ? 5.214 -17.475 -41.371 1.00 37.03 197 SER A C 1
ATOM 1580 O O . SER A 1 197 ? 5.313 -16.323 -41.793 1.00 37.03 197 SER A O 1
ATOM 1582 N N . SER A 1 198 ? 6.191 -18.156 -40.764 1.00 37.44 198 SER A N 1
ATOM 1583 C CA . SER A 1 198 ? 7.645 -17.937 -40.841 1.00 37.44 198 SER A CA 1
ATOM 1584 C C . SER A 1 198 ? 8.087 -16.774 -41.742 1.00 37.44 198 SER A C 1
ATOM 1586 O O . SER A 1 198 ? 8.134 -16.908 -42.965 1.00 37.44 198 SER A O 1
ATOM 1588 N N . SER A 1 199 ? 8.427 -15.637 -41.139 1.00 39.75 199 SER A N 1
ATOM 1589 C CA . SER A 1 199 ? 9.074 -14.516 -41.821 1.00 39.75 199 SER A CA 1
ATOM 1590 C C . SER A 1 199 ? 10.512 -14.869 -42.231 1.00 39.75 199 SER A C 1
ATOM 1592 O O . SER A 1 199 ? 11.307 -15.282 -41.397 1.00 39.75 199 SER A O 1
ATOM 1594 N N . GLU A 1 200 ? 10.848 -14.648 -43.506 1.00 39.28 200 GLU A N 1
ATOM 1595 C CA . GLU A 1 200 ? 12.162 -14.857 -44.157 1.00 39.28 200 GLU A CA 1
ATOM 1596 C C . GLU A 1 200 ? 13.251 -13.819 -43.794 1.00 39.28 200 GLU A C 1
ATOM 1598 O O . GLU A 1 200 ? 14.236 -13.667 -44.513 1.00 39.28 200 GLU A O 1
ATOM 1603 N N . TYR A 1 201 ? 13.116 -13.091 -42.685 1.00 41.28 201 TYR A N 1
ATOM 1604 C CA . TYR A 1 201 ? 14.170 -12.189 -42.202 1.00 41.28 201 TYR A CA 1
ATOM 1605 C C . TYR A 1 201 ? 14.791 -12.780 -40.935 1.00 41.28 201 TYR A C 1
ATOM 1607 O O . TYR A 1 201 ? 14.035 -13.278 -40.100 1.00 41.28 201 TYR A O 1
ATOM 1615 N N . PRO A 1 202 ? 16.127 -12.723 -40.749 1.00 39.44 202 PRO A N 1
ATOM 1616 C CA . PRO A 1 202 ? 16.713 -13.071 -39.465 1.00 39.44 202 PRO A CA 1
ATOM 1617 C C . PRO A 1 202 ? 16.098 -12.133 -38.426 1.00 39.44 202 PRO A C 1
ATOM 1619 O O . PRO A 1 202 ? 16.314 -10.922 -38.483 1.00 39.44 202 PRO A O 1
ATOM 1622 N N . GLU A 1 203 ? 15.272 -12.669 -37.528 1.00 55.31 203 GLU A N 1
ATOM 1623 C CA . GLU A 1 203 ? 14.757 -11.905 -36.399 1.00 55.31 203 GLU A CA 1
ATOM 1624 C C . GLU A 1 203 ? 15.965 -11.486 -35.558 1.00 55.31 203 GLU A C 1
ATOM 1626 O O . GLU A 1 203 ? 16.531 -12.289 -34.816 1.00 55.31 203 GLU A O 1
ATOM 1631 N N . GLU A 1 204 ? 16.415 -10.237 -35.713 1.00 61.06 204 GLU A N 1
ATOM 1632 C CA . GLU A 1 204 ? 17.372 -9.653 -34.782 1.00 61.06 204 GLU A CA 1
ATOM 1633 C C . GLU A 1 204 ? 16.800 -9.816 -33.376 1.00 61.06 204 GLU A C 1
ATOM 1635 O O . GLU A 1 204 ? 15.728 -9.285 -33.068 1.00 61.06 204 GLU A O 1
ATOM 1640 N N . GLN A 1 205 ? 17.510 -10.560 -32.528 1.00 74.62 205 GLN A N 1
ATOM 1641 C CA . GLN A 1 205 ? 17.090 -10.785 -31.156 1.00 74.62 205 GLN A CA 1
ATOM 1642 C C . GLN A 1 205 ? 16.992 -9.432 -30.445 1.00 74.62 205 GLN A C 1
ATOM 1644 O O . GLN A 1 205 ? 17.993 -8.762 -30.186 1.00 74.62 205 GLN A O 1
ATOM 1649 N N . MET A 1 206 ? 15.761 -9.013 -30.168 1.00 83.44 206 MET A N 1
ATOM 1650 C CA . MET A 1 206 ? 15.483 -7.735 -29.534 1.00 83.44 206 MET A CA 1
ATOM 1651 C C . MET A 1 206 ? 16.010 -7.748 -28.099 1.00 83.44 206 MET A C 1
ATOM 1653 O O . MET A 1 206 ? 15.720 -8.661 -27.323 1.00 83.44 206 MET A O 1
ATOM 1657 N N . VAL A 1 207 ? 16.795 -6.726 -27.765 1.00 91.75 207 VAL A N 1
ATOM 1658 C CA . VAL A 1 207 ? 17.386 -6.553 -26.441 1.00 91.75 207 VAL A CA 1
ATOM 1659 C C . VAL A 1 207 ? 16.550 -5.552 -25.658 1.00 91.75 207 VAL A C 1
ATOM 1661 O O . VAL A 1 207 ? 16.275 -4.443 -26.120 1.00 91.75 207 VAL A O 1
ATOM 1664 N N . TYR A 1 208 ? 16.145 -5.972 -24.471 1.00 94.06 208 TYR A N 1
ATOM 1665 C CA . TYR A 1 208 ? 15.290 -5.239 -23.561 1.00 94.06 208 TYR A CA 1
ATOM 1666 C C . TYR A 1 208 ? 16.087 -4.706 -22.370 1.00 94.06 208 TYR A C 1
ATOM 1668 O O . TYR A 1 208 ? 17.179 -5.184 -22.050 1.00 94.06 208 TYR A O 1
ATOM 1676 N N . ARG A 1 209 ? 15.469 -3.758 -21.674 1.00 94.19 209 ARG A N 1
ATOM 1677 C CA . ARG A 1 209 ? 15.816 -3.355 -20.314 1.00 94.19 209 ARG A CA 1
ATOM 1678 C C . ARG A 1 209 ? 14.590 -3.494 -19.418 1.00 94.19 209 ARG A C 1
ATOM 1680 O O . ARG A 1 209 ? 13.469 -3.202 -19.845 1.00 94.19 209 ARG A O 1
ATOM 1687 N N . LEU A 1 210 ? 14.806 -3.978 -18.198 1.00 95.19 210 LEU A N 1
ATOM 1688 C CA . LEU A 1 210 ? 13.782 -4.028 -17.153 1.00 95.19 210 LEU A CA 1
ATOM 1689 C C . LEU A 1 210 ? 14.129 -2.990 -16.100 1.00 95.19 210 LEU A C 1
ATOM 1691 O O . LEU A 1 210 ? 15.157 -3.117 -15.441 1.00 95.19 210 LEU A O 1
ATOM 1695 N N . ASP A 1 211 ? 13.254 -2.017 -15.904 1.00 93.56 211 ASP A N 1
ATOM 1696 C CA . ASP A 1 211 ? 13.430 -0.969 -14.910 1.00 93.56 211 ASP A CA 1
ATOM 1697 C C . ASP A 1 211 ? 12.450 -1.148 -13.754 1.00 93.56 211 ASP A C 1
ATOM 1699 O O . ASP A 1 211 ? 11.278 -1.467 -13.968 1.00 93.56 211 ASP A O 1
ATOM 1703 N N . LYS A 1 212 ? 12.917 -0.906 -12.523 1.00 90.94 212 LYS A N 1
ATOM 1704 C CA . LYS A 1 212 ? 12.029 -0.761 -11.365 1.00 90.94 212 LYS A CA 1
ATOM 1705 C C . LYS A 1 212 ? 11.113 0.442 -11.582 1.00 90.94 212 LYS A C 1
ATOM 1707 O O . LYS A 1 212 ? 11.601 1.517 -11.929 1.00 90.94 212 LYS A O 1
ATOM 1712 N N . ASP A 1 213 ? 9.815 0.264 -11.354 1.00 86.88 213 ASP A N 1
ATOM 1713 C CA . ASP A 1 213 ? 8.843 1.354 -11.361 1.00 86.88 213 ASP A CA 1
ATOM 1714 C C . ASP A 1 213 ? 8.641 1.884 -9.940 1.00 86.88 213 ASP A C 1
ATOM 1716 O O . ASP A 1 213 ? 7.843 1.365 -9.160 1.00 86.88 213 ASP A O 1
ATOM 1720 N N . GLU A 1 214 ? 9.355 2.947 -9.584 1.00 77.50 214 GLU A N 1
ATOM 1721 C CA . GLU A 1 214 ? 9.226 3.539 -8.252 1.00 77.50 214 GLU A CA 1
ATOM 1722 C C . GLU A 1 214 ? 7.906 4.316 -8.031 1.00 77.50 214 GLU A C 1
ATOM 1724 O O . GLU A 1 214 ? 7.659 4.793 -6.923 1.00 77.50 214 GLU A O 1
ATOM 1729 N N . PHE A 1 215 ? 7.038 4.450 -9.044 1.00 69.88 215 PHE A N 1
ATOM 1730 C CA . PHE A 1 215 ? 5.878 5.355 -9.020 1.00 69.88 215 PHE A CA 1
ATOM 1731 C C . PHE A 1 215 ? 4.544 4.648 -8.823 1.00 69.88 215 PHE A C 1
ATOM 1733 O O . PHE A 1 215 ? 3.614 5.242 -8.275 1.00 69.88 215 PHE A O 1
ATOM 1740 N N . SER A 1 216 ? 4.428 3.400 -9.274 1.00 62.12 216 SER A N 1
ATOM 1741 C CA . SER A 1 216 ? 3.114 2.797 -9.497 1.00 62.12 216 SER A CA 1
ATOM 1742 C C . SER A 1 216 ? 2.242 2.577 -8.251 1.00 62.12 216 SER A C 1
ATOM 1744 O O . SER A 1 216 ? 1.033 2.486 -8.422 1.00 62.12 216 SER A O 1
ATOM 1746 N N . ASN A 1 217 ? 2.762 2.516 -7.011 1.00 60.31 217 ASN A N 1
ATOM 1747 C CA . ASN A 1 217 ? 1.985 1.871 -5.928 1.00 60.31 217 ASN A CA 1
ATOM 1748 C C . ASN A 1 217 ? 1.955 2.505 -4.517 1.00 60.31 217 ASN A C 1
ATOM 1750 O O . ASN A 1 217 ? 1.439 1.870 -3.599 1.00 60.31 217 ASN A O 1
ATOM 1754 N N . GLY A 1 218 ? 2.434 3.732 -4.291 1.00 67.06 218 GLY A N 1
ATOM 1755 C CA . GLY A 1 218 ? 2.528 4.277 -2.920 1.00 67.06 218 GLY A CA 1
ATOM 1756 C C . GLY A 1 218 ? 1.551 5.404 -2.580 1.00 67.06 218 GLY A C 1
ATOM 1757 O O . GLY A 1 218 ? 0.591 5.241 -1.825 1.00 67.06 218 GLY A O 1
ATOM 1758 N N . MET A 1 219 ? 1.847 6.593 -3.103 1.00 81.00 219 MET A N 1
ATOM 1759 C CA . MET A 1 219 ? 1.368 7.848 -2.514 1.00 81.00 219 MET A CA 1
ATOM 1760 C C . MET A 1 219 ? -0.133 8.087 -2.692 1.00 81.00 219 MET A C 1
ATOM 1762 O O . MET A 1 219 ? -0.789 8.561 -1.765 1.00 81.00 219 MET A O 1
ATOM 1766 N N . ALA A 1 220 ? -0.702 7.706 -3.840 1.00 81.38 220 ALA A N 1
ATOM 1767 C CA . ALA A 1 220 ? -2.129 7.885 -4.107 1.00 81.38 220 ALA A CA 1
ATOM 1768 C C . ALA A 1 220 ? -3.003 7.095 -3.119 1.00 81.38 220 ALA A C 1
ATOM 1770 O O . ALA A 1 220 ? -3.968 7.634 -2.581 1.00 81.38 220 ALA A O 1
ATOM 1771 N N . THR A 1 221 ? -2.636 5.847 -2.815 1.00 85.56 221 THR A N 1
ATOM 1772 C CA . THR A 1 221 ? -3.345 5.015 -1.832 1.00 85.56 221 THR A CA 1
ATOM 1773 C C . THR A 1 221 ? -3.277 5.627 -0.436 1.00 85.56 221 THR A C 1
ATOM 1775 O O . THR A 1 221 ? -4.283 5.668 0.267 1.00 85.56 221 THR A O 1
ATOM 1778 N N . ILE A 1 222 ? -2.114 6.154 -0.038 1.00 89.12 222 ILE A N 1
ATOM 1779 C CA . ILE A 1 222 ? -1.944 6.765 1.285 1.00 89.12 222 ILE A CA 1
ATOM 1780 C C . ILE A 1 222 ? -2.765 8.059 1.399 1.00 89.12 222 ILE A C 1
ATOM 1782 O O . ILE A 1 222 ? -3.453 8.254 2.401 1.00 89.12 222 ILE A O 1
ATOM 1786 N N . ARG A 1 223 ? -2.773 8.908 0.360 1.00 90.38 223 ARG A N 1
ATOM 1787 C CA . ARG A 1 223 ? -3.632 10.106 0.316 1.00 90.38 223 ARG A CA 1
ATOM 1788 C C . ARG A 1 223 ? -5.114 9.742 0.332 1.00 90.38 223 ARG A C 1
ATOM 1790 O O . ARG A 1 223 ? -5.880 10.358 1.066 1.00 90.38 223 ARG A O 1
ATOM 1797 N N . ASN A 1 224 ? -5.511 8.709 -0.409 1.00 90.88 224 ASN A N 1
ATOM 1798 C CA . ASN A 1 224 ? -6.884 8.215 -0.379 1.00 90.88 224 ASN A CA 1
ATOM 1799 C C . ASN A 1 224 ? -7.271 7.746 1.025 1.00 90.88 224 ASN A C 1
ATOM 1801 O O . ASN A 1 224 ? -8.325 8.136 1.503 1.00 90.88 224 ASN A O 1
ATOM 1805 N N . ASN A 1 225 ? -6.410 7.006 1.731 1.00 93.19 225 ASN A N 1
ATOM 1806 C CA . ASN A 1 225 ? -6.670 6.608 3.119 1.00 93.19 225 ASN A CA 1
ATOM 1807 C C . ASN A 1 225 ? -6.843 7.820 4.048 1.00 93.19 225 ASN A C 1
ATOM 1809 O O . ASN A 1 225 ? -7.705 7.798 4.925 1.00 93.19 225 ASN A O 1
ATOM 1813 N N . LEU A 1 226 ? -6.050 8.880 3.846 1.00 94.75 226 LEU A N 1
ATOM 1814 C CA . LEU A 1 226 ? -6.166 10.120 4.612 1.00 94.75 226 LEU A CA 1
ATOM 1815 C C . LEU A 1 226 ? -7.512 10.816 4.357 1.00 94.75 226 LEU A C 1
ATOM 1817 O O . LEU A 1 226 ? -8.158 11.249 5.308 1.00 94.75 226 LEU A O 1
ATOM 1821 N N . VAL A 1 227 ? -7.964 10.880 3.101 1.00 94.62 227 VAL A N 1
ATOM 1822 C CA . VAL A 1 227 ? -9.290 11.411 2.747 1.00 94.62 227 VAL A CA 1
ATOM 1823 C C . VAL A 1 227 ? -10.401 10.530 3.320 1.00 94.62 227 VAL A C 1
ATOM 1825 O O . VAL A 1 227 ? -11.281 11.058 3.993 1.00 94.62 227 VAL A O 1
ATOM 1828 N N . SER A 1 228 ? -10.324 9.206 3.147 1.00 94.38 228 SER A N 1
ATOM 1829 C CA . SER A 1 228 ? -11.286 8.229 3.680 1.00 94.38 228 SER A CA 1
ATOM 1830 C C . SER A 1 228 ? -11.435 8.324 5.200 1.00 94.38 228 SER A C 1
ATOM 1832 O O . SER A 1 228 ? -12.537 8.183 5.733 1.00 94.38 228 SER A O 1
ATOM 1834 N N . LEU A 1 229 ? -10.345 8.613 5.920 1.00 96.25 229 LEU A N 1
ATOM 1835 C CA . LEU A 1 229 ? -10.381 8.842 7.365 1.00 96.25 229 LEU A CA 1
ATOM 1836 C C . LEU A 1 229 ? -11.208 10.084 7.735 1.00 96.25 229 LEU A C 1
ATOM 1838 O O . LEU A 1 229 ? -11.800 10.113 8.811 1.00 96.25 229 LEU A O 1
ATOM 1842 N N . MET A 1 230 ? -11.288 11.088 6.860 1.00 96.50 230 MET A N 1
ATOM 1843 C CA . MET A 1 230 ? -12.056 12.321 7.075 1.00 96.50 230 MET A CA 1
ATOM 1844 C C . MET A 1 230 ? -13.520 12.215 6.630 1.00 96.50 230 MET A C 1
ATOM 1846 O O . MET A 1 230 ? -14.321 13.079 6.981 1.00 96.50 230 MET A O 1
ATOM 1850 N N . GLU A 1 231 ? -13.907 11.166 5.906 1.00 93.12 231 GLU A N 1
ATOM 1851 C CA . GLU A 1 231 ? -15.288 10.982 5.447 1.00 93.12 231 GLU A CA 1
ATOM 1852 C C . GLU A 1 231 ? -16.258 10.705 6.598 1.00 93.12 231 GLU A C 1
ATOM 1854 O O . GLU A 1 231 ? -15.902 10.076 7.600 1.00 93.12 231 GLU A O 1
ATOM 1859 N N . ASP A 1 232 ? -17.513 11.128 6.447 1.00 90.94 232 ASP A N 1
ATOM 1860 C CA . ASP A 1 232 ? -18.573 10.778 7.393 1.00 90.94 232 ASP A CA 1
ATOM 1861 C C . ASP A 1 232 ? -19.085 9.348 7.153 1.00 90.94 232 ASP A C 1
ATOM 1863 O O . ASP A 1 232 ? -20.177 9.106 6.643 1.00 90.94 232 ASP A O 1
ATOM 1867 N N . PHE A 1 233 ? -18.224 8.376 7.453 1.00 90.00 233 PHE A N 1
ATOM 1868 C CA . PHE A 1 233 ? -18.506 6.952 7.329 1.00 90.00 233 PHE A CA 1
ATOM 1869 C C . PHE A 1 233 ? -18.407 6.264 8.692 1.00 90.00 233 PHE A C 1
ATOM 1871 O O . PHE A 1 233 ? -17.544 6.595 9.511 1.00 90.00 233 PHE A O 1
ATOM 1878 N N . SER A 1 234 ? -19.262 5.264 8.929 1.00 89.50 234 SER A N 1
ATOM 1879 C CA . SER A 1 234 ? -19.403 4.584 10.228 1.00 89.50 234 SER A CA 1
ATOM 1880 C C . SER A 1 234 ? -18.091 4.007 10.766 1.00 89.50 234 SER A C 1
ATOM 1882 O O . SER A 1 234 ? -17.874 4.014 11.975 1.00 89.50 234 SER A O 1
ATOM 1884 N N . MET A 1 235 ? -17.199 3.558 9.879 1.00 88.44 235 MET A N 1
ATOM 1885 C CA . MET A 1 235 ? -15.877 3.042 10.245 1.00 88.44 235 MET A CA 1
ATOM 1886 C C . MET A 1 235 ? -14.843 4.147 10.494 1.00 88.44 235 MET A C 1
ATOM 1888 O O . MET A 1 235 ? -13.945 3.964 11.312 1.00 88.44 235 MET A O 1
ATOM 1892 N N . SER A 1 236 ? -14.957 5.299 9.829 1.00 93.00 236 SER A N 1
ATOM 1893 C CA . SER A 1 236 ? -13.988 6.398 9.942 1.00 93.00 236 SER A CA 1
ATOM 1894 C C . SER A 1 236 ? -14.169 7.195 11.235 1.00 93.00 236 SER A C 1
ATOM 1896 O O . SER A 1 236 ? -13.186 7.627 11.831 1.00 93.00 236 SER A O 1
ATOM 1898 N N . ILE A 1 237 ? -15.404 7.333 11.727 1.00 94.38 237 ILE A N 1
ATOM 1899 C CA . ILE A 1 237 ? -15.719 8.034 12.986 1.00 94.38 237 ILE A CA 1
ATOM 1900 C C . ILE A 1 237 ? -14.942 7.473 14.197 1.00 94.38 237 ILE A C 1
ATOM 1902 O O . ILE A 1 237 ? -14.257 8.254 14.865 1.00 94.38 237 ILE A O 1
ATOM 1906 N N . PRO A 1 238 ? -15.004 6.165 14.530 1.00 95.25 238 PRO A N 1
ATOM 1907 C CA . PRO A 1 238 ? -14.252 5.627 15.663 1.00 95.25 238 PRO A CA 1
ATOM 1908 C C . PRO A 1 238 ? -12.737 5.722 15.448 1.00 95.25 238 PRO A C 1
ATOM 1910 O O . PRO A 1 238 ? -12.010 5.991 16.402 1.00 95.25 238 PRO A O 1
ATOM 1913 N N . LEU A 1 239 ? -12.255 5.585 14.207 1.00 96.06 239 LEU A N 1
ATOM 1914 C CA . LEU A 1 239 ? -10.834 5.740 13.890 1.00 96.06 239 LEU A CA 1
ATOM 1915 C C . LEU A 1 239 ? -10.343 7.166 14.147 1.00 96.06 239 LEU A C 1
ATOM 1917 O O . LEU A 1 239 ? -9.295 7.329 14.765 1.00 96.06 239 LEU A O 1
ATOM 1921 N N . ARG A 1 240 ? -11.098 8.199 13.750 1.00 96.69 240 ARG A N 1
ATOM 1922 C CA . ARG A 1 240 ? -10.751 9.596 14.062 1.00 96.69 240 ARG A CA 1
ATOM 1923 C C . ARG A 1 240 ? -10.689 9.831 15.566 1.00 96.69 240 ARG A C 1
ATOM 1925 O O . ARG A 1 240 ? -9.710 10.400 16.044 1.00 96.69 240 ARG A O 1
ATOM 1932 N N . LYS A 1 241 ? -11.663 9.308 16.315 1.00 96.25 241 LYS A N 1
ATOM 1933 C CA . LYS A 1 241 ? -11.679 9.422 17.779 1.00 96.25 241 LYS A CA 1
ATOM 1934 C C . LYS A 1 241 ? -10.434 8.813 18.423 1.00 96.25 241 LYS A C 1
ATOM 1936 O O . LYS A 1 241 ? -9.837 9.430 19.298 1.00 96.25 241 LYS A O 1
ATOM 1941 N N . LEU A 1 242 ? -10.033 7.620 17.990 1.00 96.88 242 LEU A N 1
ATOM 1942 C CA . LEU A 1 242 ? -8.880 6.909 18.550 1.00 96.88 242 LEU A CA 1
ATOM 1943 C C . LEU A 1 242 ? -7.537 7.504 18.087 1.00 96.88 242 LEU A C 1
ATOM 1945 O O . LEU A 1 242 ? -6.627 7.653 18.895 1.00 96.88 242 LEU A O 1
ATOM 1949 N N . ILE A 1 243 ? -7.402 7.853 16.804 1.00 96.50 243 ILE A N 1
ATOM 1950 C CA . ILE A 1 243 ? -6.120 8.242 16.186 1.00 96.50 243 ILE A CA 1
ATOM 1951 C C . ILE A 1 243 ? -5.848 9.746 16.304 1.00 96.50 243 ILE A C 1
ATOM 1953 O O . ILE A 1 243 ? -4.712 10.144 16.547 1.00 96.50 243 ILE A O 1
ATOM 1957 N N . ILE A 1 244 ? -6.867 10.582 16.090 1.00 97.06 244 ILE A N 1
ATOM 1958 C CA . ILE A 1 244 ? -6.725 12.043 15.989 1.00 97.06 244 ILE A CA 1
ATOM 1959 C C . ILE A 1 244 ? -7.136 12.708 17.299 1.00 97.06 244 ILE A C 1
ATOM 1961 O O . ILE A 1 244 ? -6.434 13.577 17.806 1.00 97.06 244 ILE A O 1
ATOM 1965 N N . GLU A 1 245 ? -8.274 12.300 17.857 1.00 95.94 245 GLU A N 1
ATOM 1966 C CA . GLU A 1 245 ? -8.833 12.939 19.051 1.00 95.94 245 GLU A CA 1
ATOM 1967 C C . GLU A 1 245 ? -8.252 12.394 20.363 1.00 95.94 245 GLU A C 1
ATOM 1969 O O . GLU A 1 245 ? -8.497 12.972 21.420 1.00 95.94 245 GLU A O 1
ATOM 1974 N N . GLY A 1 246 ? -7.483 11.302 20.302 1.00 94.44 246 GLY A N 1
ATOM 1975 C CA . GLY A 1 246 ? -6.792 10.724 21.453 1.00 94.44 246 GLY A CA 1
ATOM 1976 C C . GLY A 1 246 ? -7.704 9.990 22.439 1.00 94.44 246 GLY A C 1
ATOM 1977 O O . GLY A 1 246 ? -7.363 9.895 23.619 1.00 94.44 246 GLY A O 1
ATOM 1978 N N . LYS A 1 247 ? -8.858 9.467 21.992 1.00 96.44 247 LYS A N 1
ATOM 1979 C CA . LYS A 1 247 ? -9.703 8.597 22.824 1.00 96.44 247 LYS A CA 1
ATOM 1980 C C . LYS A 1 247 ? -8.872 7.399 23.302 1.00 96.44 247 LYS A C 1
ATOM 1982 O O . LYS A 1 247 ? -8.265 6.697 22.496 1.00 96.44 247 LYS A O 1
ATOM 1987 N N . THR A 1 248 ? -8.881 7.142 24.607 1.00 95.94 248 THR A N 1
ATOM 1988 C CA . THR A 1 248 ? -8.201 5.983 25.192 1.00 95.94 248 THR A CA 1
ATOM 1989 C C . THR A 1 248 ? -8.881 4.674 24.762 1.00 95.94 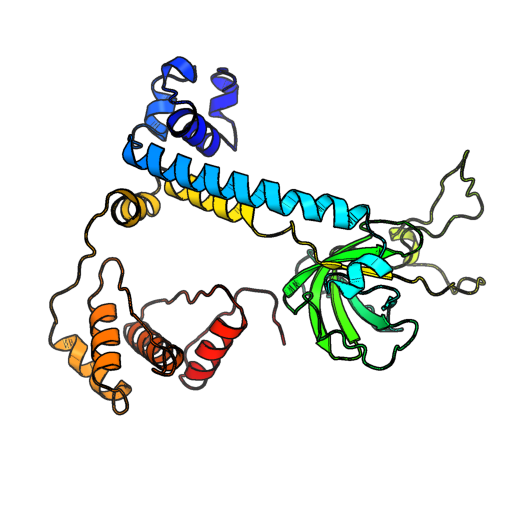248 THR A C 1
ATOM 1991 O O . THR A 1 248 ? -10.113 4.600 24.778 1.00 95.94 248 THR A O 1
ATOM 1994 N N . PRO A 1 249 ? -8.111 3.637 24.371 1.00 95.94 249 PRO A N 1
ATOM 1995 C CA . PRO A 1 249 ? -8.675 2.348 23.984 1.00 95.94 249 PRO A CA 1
ATOM 1996 C C . PRO A 1 249 ? -9.299 1.632 25.184 1.00 95.94 249 PRO A C 1
ATOM 1998 O O . PRO A 1 249 ? -8.723 1.592 26.273 1.00 95.94 249 PRO A O 1
ATOM 2001 N N . GLU A 1 250 ? -10.463 1.031 24.967 1.00 95.19 250 GLU A N 1
ATOM 2002 C CA . GLU A 1 250 ? -11.197 0.284 25.980 1.00 95.19 250 GLU A CA 1
ATOM 2003 C C . GLU A 1 250 ? -10.834 -1.206 25.979 1.00 95.19 250 GLU A C 1
ATOM 2005 O O . GLU A 1 250 ? -10.652 -1.837 24.931 1.00 95.19 250 GLU A O 1
ATOM 2010 N N . PHE A 1 251 ? -10.824 -1.793 27.177 1.00 93.81 251 PHE A N 1
ATOM 2011 C CA . PHE A 1 251 ? -10.609 -3.219 27.408 1.00 93.81 251 PHE A CA 1
ATOM 2012 C C . PHE A 1 251 ? -11.773 -3.786 28.229 1.00 93.81 251 PHE A C 1
ATOM 2014 O O . PHE A 1 251 ? -12.389 -3.090 29.035 1.00 93.81 251 PHE A O 1
ATOM 2021 N N . LYS A 1 252 ? -12.133 -5.041 27.972 1.00 90.38 252 LYS A N 1
ATOM 2022 C CA . LYS A 1 252 ? -13.098 -5.801 28.764 1.00 90.38 252 LYS A CA 1
ATOM 2023 C C . LYS A 1 252 ? -12.433 -6.271 30.050 1.00 90.38 252 LYS A C 1
ATOM 2025 O O . LYS A 1 252 ? -11.273 -6.677 30.027 1.00 90.38 252 LYS A O 1
ATOM 2030 N N . GLU A 1 253 ? -13.207 -6.290 31.126 1.00 79.69 253 GLU A N 1
ATOM 2031 C CA . GLU A 1 253 ? -12.792 -6.968 32.348 1.00 79.69 253 GLU A CA 1
ATOM 2032 C C . GLU A 1 253 ? -12.584 -8.468 32.078 1.00 79.69 253 GLU A C 1
ATOM 2034 O O . GLU A 1 253 ? -13.326 -9.053 31.273 1.00 79.69 253 GLU A O 1
ATOM 2039 N N . PRO A 1 254 ? -11.583 -9.101 32.712 1.00 64.38 254 PRO A N 1
ATOM 2040 C CA . PRO A 1 254 ? -11.345 -10.524 32.551 1.00 64.38 254 PRO A CA 1
ATOM 2041 C C . PRO A 1 254 ? -12.572 -11.317 33.020 1.00 64.38 254 PRO A C 1
ATOM 2043 O O . PRO A 1 254 ? -12.993 -11.227 34.171 1.00 64.38 254 PRO A O 1
ATOM 2046 N N . SER A 1 255 ? -13.166 -12.095 32.113 1.00 58.97 255 SER A N 1
ATOM 2047 C CA . SER A 1 255 ? -14.259 -13.020 32.421 1.00 58.97 255 SER A CA 1
ATOM 2048 C C . SER A 1 255 ? -13.736 -14.456 32.457 1.00 58.97 255 SER A C 1
ATOM 2050 O O . SER A 1 255 ? -13.079 -14.887 31.506 1.00 58.97 255 SER A O 1
ATOM 2052 N N . SER A 1 256 ? -14.112 -15.215 33.487 1.00 53.69 256 SER A N 1
ATOM 2053 C CA . SER A 1 256 ? -13.668 -16.593 33.770 1.00 53.69 256 SER A CA 1
ATOM 2054 C C . SER A 1 256 ? -13.856 -17.610 32.629 1.00 53.69 256 SER A C 1
ATOM 2056 O O . SER A 1 256 ? -13.191 -18.640 32.592 1.00 53.69 256 SER A O 1
ATOM 2058 N N . SER A 1 257 ? -14.726 -17.340 31.651 1.00 51.81 257 SER A N 1
ATOM 2059 C CA . SER A 1 257 ? -14.954 -18.217 30.492 1.00 51.81 257 SER A CA 1
ATOM 2060 C C . SER A 1 257 ? -13.870 -18.132 29.406 1.00 51.81 257 SER A C 1
ATOM 2062 O O . SER A 1 257 ? -13.705 -19.081 28.640 1.00 51.81 257 SER A O 1
ATOM 2064 N N . ALA A 1 258 ? -13.106 -17.035 29.332 1.00 50.91 258 ALA A N 1
ATOM 2065 C CA . ALA A 1 258 ? -12.010 -16.889 28.369 1.00 50.91 258 ALA A CA 1
ATOM 2066 C C . ALA A 1 258 ? -10.779 -17.726 28.767 1.00 50.91 258 ALA A C 1
ATOM 2068 O O . ALA A 1 258 ? -10.100 -18.278 27.900 1.00 50.91 258 ALA A O 1
ATOM 2069 N N . GLU A 1 259 ? -10.543 -17.881 30.072 1.00 53.28 259 GLU A N 1
ATOM 2070 C CA . GLU A 1 259 ? -9.402 -18.602 30.657 1.00 53.28 259 GLU A CA 1
ATOM 2071 C C . GLU A 1 259 ? -9.389 -20.096 30.281 1.00 53.28 259 GLU A C 1
ATOM 2073 O O . GLU A 1 259 ? -8.330 -20.673 30.022 1.00 53.28 259 GLU A O 1
ATOM 2078 N N . ALA A 1 260 ? -10.566 -20.722 30.161 1.00 49.56 260 ALA A N 1
ATOM 2079 C CA . ALA A 1 260 ? -10.683 -22.151 29.871 1.00 49.56 260 ALA A CA 1
ATOM 2080 C C . ALA A 1 260 ? -10.204 -22.526 28.452 1.00 49.56 260 ALA A C 1
ATOM 2082 O O . ALA A 1 260 ? -9.514 -23.533 28.281 1.00 49.56 260 ALA A O 1
ATOM 2083 N N . ILE A 1 261 ? -10.506 -21.704 27.437 1.00 53.25 261 ILE A N 1
ATOM 2084 C CA . ILE A 1 261 ? -10.129 -21.957 26.028 1.00 53.25 261 ILE A CA 1
ATOM 2085 C C . ILE A 1 261 ? -8.631 -21.688 25.807 1.00 53.25 261 ILE A C 1
ATOM 2087 O O . ILE A 1 261 ? -7.960 -22.401 25.056 1.00 53.25 261 ILE A O 1
ATOM 2091 N N . LEU A 1 262 ? -8.086 -20.694 26.513 1.00 55.84 262 LEU A N 1
ATOM 2092 C CA . LEU A 1 262 ? -6.674 -20.313 26.458 1.00 55.84 262 LEU A CA 1
ATOM 2093 C C . LEU A 1 262 ? -5.757 -21.432 26.990 1.00 55.84 262 LEU A C 1
ATOM 2095 O O . LEU A 1 262 ? -4.701 -21.684 26.407 1.00 55.84 262 LEU A O 1
ATOM 2099 N N . SER A 1 263 ? -6.189 -22.180 28.010 1.00 53.81 263 SER A N 1
ATOM 2100 C CA . SER A 1 263 ? -5.367 -23.203 28.684 1.00 53.81 263 SER A CA 1
ATOM 2101 C C . SER A 1 263 ? -4.784 -24.290 27.758 1.00 53.81 263 SER A C 1
ATOM 2103 O O . SER A 1 263 ? -3.633 -24.690 27.928 1.00 53.81 263 SER A O 1
ATOM 2105 N N . SER A 1 264 ? -5.525 -24.721 26.731 1.00 53.97 264 SER A N 1
ATOM 2106 C CA . SER A 1 264 ? -5.100 -25.803 25.824 1.00 53.97 264 SER A CA 1
ATOM 2107 C C . SER A 1 264 ? -4.066 -25.375 24.769 1.00 53.97 264 SER A C 1
ATOM 2109 O O . SER A 1 264 ? -3.284 -26.196 24.297 1.00 53.97 264 SER A O 1
ATOM 2111 N N . SER A 1 265 ? -4.020 -24.083 24.417 1.00 56.41 265 SER A N 1
ATOM 2112 C CA . SER A 1 265 ? -3.165 -23.539 23.345 1.00 56.41 265 SER A CA 1
ATOM 2113 C C . SER A 1 265 ? -1.931 -22.776 23.852 1.00 56.41 265 SER A C 1
ATOM 2115 O O . SER A 1 265 ? -1.049 -22.423 23.062 1.00 56.41 265 SER A O 1
ATOM 2117 N N . GLN A 1 266 ? -1.855 -22.533 25.166 1.00 60.56 266 GLN A N 1
ATOM 2118 C CA . GLN A 1 266 ? -0.828 -21.720 25.829 1.00 60.56 266 GLN A CA 1
ATOM 2119 C C . GLN A 1 266 ? 0.235 -22.529 26.601 1.00 60.56 266 GLN A C 1
ATOM 2121 O O . GLN A 1 266 ? 1.080 -21.928 27.271 1.00 60.56 266 GLN A O 1
ATOM 2126 N N . ALA A 1 267 ? 0.227 -23.866 26.522 1.00 58.12 267 ALA A N 1
ATOM 2127 C CA . ALA A 1 267 ? 1.078 -24.734 27.351 1.00 58.12 267 ALA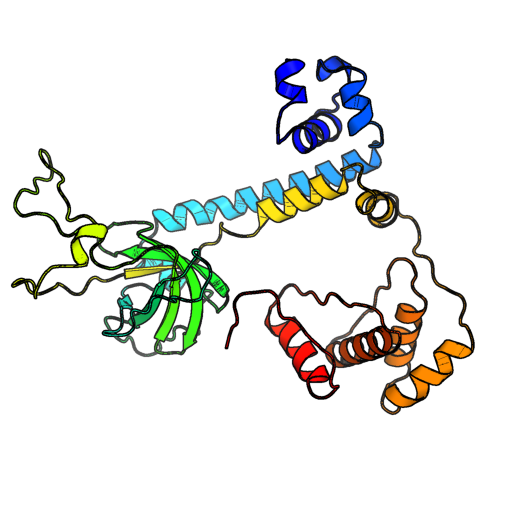 A CA 1
ATOM 2128 C C . ALA A 1 267 ? 2.594 -24.441 27.245 1.00 58.12 267 ALA A C 1
ATOM 2130 O O . ALA A 1 267 ? 3.321 -24.683 28.202 1.00 58.12 267 ALA A O 1
ATOM 2131 N N . ASN A 1 268 ? 3.053 -23.837 26.140 1.00 72.06 268 ASN A N 1
ATOM 2132 C CA . ASN A 1 268 ? 4.467 -23.520 25.886 1.00 72.06 268 ASN A CA 1
ATOM 2133 C C . ASN A 1 268 ? 4.779 -22.011 25.782 1.00 72.06 268 ASN A C 1
ATOM 2135 O O . ASN A 1 268 ? 5.816 -21.640 25.233 1.00 72.06 268 ASN A O 1
ATOM 2139 N N . LEU A 1 269 ? 3.893 -21.129 26.258 1.00 79.81 269 LEU A N 1
ATOM 2140 C CA . LEU A 1 269 ? 4.100 -19.677 26.185 1.00 79.81 269 LEU A CA 1
ATOM 2141 C C . LEU A 1 269 ? 4.716 -19.107 27.459 1.00 79.81 269 LEU A C 1
ATOM 2143 O O . LEU A 1 269 ? 4.341 -19.490 28.571 1.00 79.81 269 LEU A O 1
ATOM 2147 N N . ASN A 1 270 ? 5.623 -18.144 27.290 1.00 85.69 270 ASN A N 1
ATOM 2148 C CA . ASN A 1 270 ? 6.157 -17.386 28.417 1.00 85.69 270 ASN A CA 1
ATOM 2149 C C . ASN A 1 270 ? 5.104 -16.407 28.978 1.00 85.69 270 ASN A C 1
ATOM 2151 O O . ASN A 1 270 ? 4.045 -16.187 28.383 1.00 85.69 270 ASN A O 1
ATOM 2155 N N . ILE A 1 271 ? 5.393 -15.834 30.148 1.00 87.06 271 ILE A N 1
ATOM 2156 C CA . ILE A 1 271 ? 4.464 -14.949 30.867 1.00 87.06 271 ILE A CA 1
ATOM 2157 C C . ILE A 1 271 ? 4.100 -13.724 30.013 1.00 87.06 271 ILE A C 1
ATOM 2159 O O . ILE A 1 271 ? 2.920 -13.409 29.880 1.00 87.06 271 ILE A O 1
ATOM 2163 N N . ASP A 1 272 ? 5.078 -13.099 29.356 1.00 87.62 272 ASP A N 1
ATOM 2164 C CA . ASP A 1 272 ? 4.858 -11.903 28.532 1.00 87.62 272 ASP A CA 1
ATOM 2165 C C . ASP A 1 272 ? 3.978 -12.187 27.305 1.00 87.62 272 ASP A C 1
ATOM 2167 O O . ASP A 1 272 ? 3.129 -11.384 26.924 1.00 87.62 272 ASP A O 1
ATOM 2171 N N . GLN A 1 273 ? 4.148 -13.353 26.679 1.00 86.62 273 GLN A N 1
ATOM 2172 C CA . GLN A 1 273 ? 3.344 -13.801 25.544 1.00 86.62 273 GLN A CA 1
ATOM 2173 C C . GLN A 1 273 ? 1.904 -14.093 25.965 1.00 86.62 273 GLN A C 1
ATOM 2175 O O . GLN A 1 273 ? 0.985 -13.755 25.221 1.00 86.62 273 GLN A O 1
ATOM 2180 N N . LYS A 1 274 ? 1.699 -14.681 27.151 1.00 86.44 274 LYS A N 1
ATOM 2181 C CA . LYS A 1 274 ? 0.360 -14.884 27.723 1.00 86.44 274 LYS A CA 1
ATOM 2182 C C . LYS A 1 274 ? -0.324 -13.546 27.984 1.00 86.44 274 LYS A C 1
ATOM 2184 O O . LYS A 1 274 ? -1.397 -13.311 27.442 1.00 86.44 274 LYS A O 1
ATOM 2189 N N . GLN A 1 275 ? 0.357 -12.622 28.663 1.00 87.81 275 GLN A N 1
ATOM 2190 C CA . GLN A 1 275 ? -0.156 -11.270 28.902 1.00 87.81 275 GLN A CA 1
ATOM 2191 C C . GLN A 1 275 ? -0.481 -10.527 27.599 1.00 87.81 275 GLN A C 1
ATOM 2193 O O . GLN A 1 275 ? -1.489 -9.826 27.515 1.00 87.81 275 GLN A O 1
ATOM 2198 N N . ALA A 1 276 ? 0.346 -10.688 26.562 1.00 90.19 276 ALA A N 1
ATOM 2199 C CA . ALA A 1 276 ? 0.086 -10.104 25.253 1.00 90.19 276 ALA A CA 1
ATOM 2200 C C . ALA A 1 276 ? -1.191 -10.669 24.611 1.00 90.19 276 ALA A C 1
ATOM 2202 O O . ALA A 1 276 ? -1.978 -9.901 24.060 1.00 90.19 276 ALA A O 1
ATOM 2203 N N . ILE A 1 277 ? -1.416 -11.985 24.701 1.00 88.62 277 ILE A N 1
ATOM 2204 C CA . ILE A 1 277 ? -2.651 -12.616 24.220 1.00 88.62 277 ILE A CA 1
ATOM 2205 C C . ILE A 1 277 ? -3.841 -12.096 25.023 1.00 88.62 277 ILE A C 1
ATOM 2207 O O . ILE A 1 277 ? -4.786 -11.595 24.422 1.00 88.62 277 ILE A O 1
ATOM 2211 N N . ASP A 1 278 ? -3.779 -12.130 26.351 1.00 87.50 278 ASP A N 1
ATOM 2212 C CA . ASP A 1 278 ? -4.887 -11.721 27.219 1.00 87.50 278 ASP A CA 1
ATOM 2213 C C . ASP A 1 278 ? -5.286 -10.260 26.972 1.00 87.50 278 ASP A C 1
ATOM 2215 O O . ASP A 1 278 ? -6.471 -9.946 26.839 1.00 87.50 278 ASP A O 1
ATOM 2219 N N . LYS A 1 279 ? -4.297 -9.376 26.786 1.00 90.88 279 LYS A N 1
ATOM 2220 C CA . LYS A 1 279 ? -4.512 -7.968 26.427 1.00 90.88 279 LYS A CA 1
ATOM 2221 C C . LYS A 1 279 ? -5.212 -7.795 25.078 1.00 90.88 279 LYS A C 1
ATOM 2223 O O . LYS A 1 279 ? -6.027 -6.891 24.922 1.00 90.88 279 LYS A O 1
ATOM 2228 N N . VAL A 1 280 ? -4.904 -8.633 24.088 1.00 92.06 280 VAL A N 1
ATOM 2229 C CA . VAL A 1 280 ? -5.606 -8.609 22.794 1.00 92.06 280 VAL A CA 1
ATOM 2230 C C . VAL A 1 280 ? -7.024 -9.147 22.934 1.00 92.06 280 VAL A C 1
ATOM 2232 O O . VAL A 1 280 ? -7.949 -8.591 22.348 1.00 92.06 280 VAL A O 1
ATOM 2235 N N . MET A 1 281 ? -7.215 -10.211 23.713 1.00 88.88 281 MET A N 1
ATOM 2236 C CA . MET A 1 281 ? -8.529 -10.828 23.892 1.00 88.88 281 MET A CA 1
ATOM 2237 C C . MET A 1 281 ? -9.499 -9.922 24.658 1.00 88.88 281 MET A C 1
ATOM 2239 O O . MET A 1 281 ? -10.706 -9.976 24.402 1.00 88.88 281 MET A O 1
ATOM 2243 N N . SER A 1 282 ? -8.987 -9.069 25.550 1.00 91.25 282 SER A N 1
ATOM 2244 C CA . SER A 1 282 ? -9.779 -8.063 26.258 1.00 91.25 282 SER A CA 1
ATOM 2245 C C . SER A 1 282 ? -10.004 -6.779 25.454 1.00 91.25 282 SER A C 1
ATOM 2247 O O . SER A 1 282 ? -10.967 -6.070 25.733 1.00 91.25 282 SER A O 1
ATOM 2249 N N . ALA A 1 283 ? -9.193 -6.469 24.438 1.00 93.62 283 ALA A N 1
ATOM 2250 C CA . ALA A 1 283 ? -9.317 -5.225 23.678 1.00 93.62 283 ALA A CA 1
ATOM 2251 C C . ALA A 1 283 ? -10.672 -5.095 22.955 1.00 93.62 283 ALA A C 1
ATOM 2253 O O . ALA A 1 283 ? -11.111 -6.002 22.242 1.00 93.62 283 ALA A O 1
ATOM 2254 N N . LYS A 1 284 ? -11.322 -3.935 23.111 1.00 92.56 284 LYS A N 1
ATOM 2255 C CA . LYS A 1 284 ? -12.485 -3.529 22.304 1.00 92.56 284 LYS A CA 1
ATOM 2256 C C . LYS A 1 284 ? -12.081 -2.668 21.107 1.00 92.56 284 LYS A C 1
ATOM 2258 O O . LYS A 1 284 ? -12.684 -2.813 20.050 1.00 92.56 284 LYS A O 1
ATOM 2263 N N . ASP A 1 285 ? -11.073 -1.811 21.287 1.00 94.19 285 ASP A N 1
ATOM 2264 C CA . ASP A 1 285 ? -10.595 -0.872 20.264 1.00 94.19 285 ASP A CA 1
ATOM 2265 C C . ASP A 1 285 ? -9.302 -1.369 19.593 1.00 94.19 285 ASP A C 1
ATOM 2267 O O . ASP A 1 285 ? -9.330 -1.887 18.479 1.00 94.19 285 ASP A O 1
ATOM 2271 N N . TYR A 1 286 ? -8.153 -1.241 20.267 1.00 95.12 286 TYR A N 1
ATOM 2272 C CA . TYR A 1 286 ? -6.865 -1.743 19.783 1.00 95.12 286 TYR A CA 1
ATOM 2273 C C . TYR A 1 286 ? -5.936 -2.125 20.942 1.00 95.12 286 TYR A C 1
ATOM 2275 O O . TYR A 1 286 ? -6.048 -1.610 22.053 1.00 95.12 286 TYR A O 1
ATOM 2283 N N . ALA A 1 287 ? -4.973 -3.004 20.664 1.00 95.06 287 ALA A N 1
ATOM 2284 C CA . ALA A 1 287 ? -3.898 -3.355 21.586 1.00 95.06 287 ALA A CA 1
ATOM 2285 C C . ALA A 1 287 ? -2.540 -3.176 20.901 1.00 95.06 287 ALA A C 1
ATOM 2287 O O . ALA A 1 287 ? -2.331 -3.637 19.781 1.00 95.06 287 ALA A O 1
ATOM 2288 N N . LEU A 1 288 ? -1.606 -2.524 21.595 1.00 94.69 288 LEU A N 1
ATOM 2289 C CA . LEU A 1 288 ? -0.218 -2.396 21.155 1.00 94.69 288 LEU A CA 1
ATOM 2290 C C . LEU A 1 288 ? 0.641 -3.421 21.895 1.00 94.69 288 LEU A C 1
ATOM 2292 O O . LEU A 1 288 ? 0.670 -3.438 23.131 1.00 94.69 288 LEU A O 1
ATOM 2296 N N . ILE A 1 289 ? 1.331 -4.264 21.125 1.00 92.75 289 ILE A N 1
ATOM 2297 C CA . ILE A 1 289 ? 2.235 -5.302 21.627 1.00 92.75 289 ILE A CA 1
ATOM 2298 C C . ILE A 1 289 ? 3.655 -4.936 21.213 1.00 92.75 289 ILE A C 1
ATOM 2300 O O . ILE A 1 289 ? 3.966 -4.860 20.023 1.00 92.75 289 ILE A O 1
ATOM 2304 N N . LEU A 1 290 ? 4.526 -4.727 22.198 1.00 91.62 290 LEU A N 1
ATOM 2305 C CA . LEU A 1 290 ? 5.935 -4.448 21.958 1.00 91.62 290 LEU A CA 1
ATOM 2306 C C . LEU A 1 290 ? 6.710 -5.761 21.829 1.00 91.62 290 LEU A C 1
ATOM 2308 O O . LEU A 1 290 ? 6.799 -6.540 22.773 1.00 91.62 290 LEU A O 1
ATOM 2312 N N . GLY A 1 291 ? 7.296 -6.001 20.659 1.00 89.88 291 GLY A N 1
ATOM 2313 C CA . GLY A 1 291 ? 8.086 -7.200 20.405 1.00 89.88 291 GLY A CA 1
ATOM 2314 C C . GLY A 1 291 ? 9.569 -6.903 20.219 1.00 89.88 291 GLY A C 1
ATOM 2315 O O . GLY A 1 291 ? 10.005 -6.616 19.100 1.00 89.88 291 GLY A O 1
ATOM 2316 N N . MET A 1 292 ? 10.357 -7.050 21.284 1.00 89.81 292 MET A N 1
ATOM 2317 C CA . MET A 1 292 ? 11.817 -6.910 21.222 1.00 89.81 292 MET A CA 1
ATOM 2318 C C . MET A 1 292 ? 12.454 -7.924 20.237 1.00 89.81 292 MET A C 1
ATOM 2320 O O . MET A 1 292 ? 11.826 -8.921 19.849 1.00 89.81 292 MET A O 1
ATOM 2324 N N . PRO A 1 293 ? 13.674 -7.678 19.730 1.00 89.44 293 PRO A N 1
ATOM 2325 C CA . PRO A 1 293 ? 14.387 -8.651 18.900 1.00 89.44 293 PRO A CA 1
ATOM 2326 C C . PRO A 1 293 ? 14.506 -10.015 19.606 1.00 89.44 293 PRO A C 1
ATOM 2328 O O . PRO A 1 293 ? 14.764 -10.075 20.801 1.00 89.44 293 PRO A O 1
ATOM 2331 N N . GLY A 1 294 ? 14.265 -11.113 18.883 1.00 85.00 294 GLY A N 1
ATOM 2332 C CA . GLY A 1 294 ? 14.381 -12.476 19.425 1.00 85.00 294 GLY A CA 1
ATOM 2333 C C . GLY A 1 294 ? 13.218 -12.991 20.293 1.00 85.00 294 GLY A C 1
ATOM 2334 O O . GLY A 1 294 ? 13.159 -14.188 20.541 1.00 85.00 294 GLY A O 1
ATOM 2335 N N . THR A 1 295 ? 12.231 -12.173 20.685 1.00 84.69 295 THR A N 1
ATOM 2336 C CA . THR A 1 295 ? 11.157 -12.590 21.628 1.00 84.69 295 THR A CA 1
ATOM 2337 C C . THR A 1 295 ? 10.030 -13.438 21.024 1.00 84.69 295 THR A C 1
ATOM 2339 O O . THR A 1 295 ? 8.973 -13.626 21.628 1.00 84.69 295 THR A O 1
ATOM 2342 N N . GLY A 1 296 ? 10.221 -13.952 19.808 1.00 85.06 296 GLY A N 1
ATOM 2343 C CA . GLY A 1 296 ? 9.230 -14.810 19.162 1.00 85.06 296 GLY A CA 1
ATOM 2344 C C . GLY A 1 296 ? 7.957 -14.086 18.710 1.00 85.06 296 GLY A C 1
ATOM 2345 O O . GLY A 1 296 ? 6.901 -14.703 18.698 1.00 85.06 296 GLY A O 1
ATOM 2346 N N . LYS A 1 297 ? 8.041 -12.813 18.288 1.00 90.94 297 LYS A N 1
ATOM 2347 C CA . LYS A 1 297 ? 6.914 -12.017 17.740 1.00 90.94 297 LYS A CA 1
ATOM 2348 C C . LYS A 1 297 ? 5.975 -12.804 16.820 1.00 90.94 297 LYS A C 1
ATOM 2350 O O . LYS A 1 297 ? 4.769 -12.825 17.034 1.00 90.94 297 LYS A O 1
ATOM 2355 N N . THR A 1 298 ? 6.537 -13.455 15.802 1.00 90.19 298 THR A N 1
ATOM 2356 C CA . THR A 1 298 ? 5.788 -14.257 14.821 1.00 90.19 298 THR A CA 1
ATOM 2357 C C . THR A 1 298 ? 5.032 -15.402 15.491 1.00 90.19 298 THR A C 1
ATOM 2359 O O . THR A 1 298 ? 3.892 -15.682 15.134 1.00 90.19 298 THR A O 1
ATOM 2362 N N . THR A 1 299 ? 5.642 -16.033 16.495 1.00 89.19 299 THR A N 1
ATOM 2363 C CA . THR A 1 299 ? 5.007 -17.074 17.305 1.00 89.19 299 THR A CA 1
ATOM 2364 C C . THR A 1 299 ? 3.856 -16.485 18.118 1.00 89.19 299 THR A C 1
ATOM 2366 O O . THR A 1 299 ? 2.749 -17.007 18.045 1.00 89.19 299 THR A O 1
ATOM 2369 N N . THR A 1 300 ? 4.058 -15.358 18.808 1.00 90.94 300 THR A N 1
ATOM 2370 C CA . THR A 1 300 ? 2.997 -14.675 19.570 1.00 90.94 300 THR A CA 1
ATOM 2371 C C . THR A 1 300 ? 1.801 -14.322 18.687 1.00 90.94 300 THR A C 1
ATOM 2373 O O . THR A 1 300 ? 0.665 -14.611 19.053 1.00 90.94 300 THR A O 1
ATOM 2376 N N . ILE A 1 301 ? 2.043 -13.767 17.493 1.00 93.12 301 ILE A N 1
ATOM 2377 C CA . ILE A 1 301 ? 0.982 -13.442 16.528 1.00 93.12 301 ILE A CA 1
ATOM 2378 C C . ILE A 1 301 ? 0.227 -14.707 16.102 1.00 93.12 301 ILE A C 1
ATOM 2380 O O . ILE A 1 301 ? -1.001 -14.697 16.079 1.00 93.12 301 ILE A O 1
ATOM 2384 N N . ALA A 1 302 ? 0.926 -15.813 15.828 1.00 91.44 302 ALA A N 1
ATOM 2385 C CA . ALA A 1 302 ? 0.278 -17.084 15.502 1.00 91.44 302 ALA A CA 1
ATOM 2386 C C . ALA A 1 302 ? -0.652 -17.566 16.632 1.00 91.44 302 ALA A C 1
ATOM 2388 O O . ALA A 1 302 ? -1.767 -18.008 16.360 1.00 91.44 302 ALA A O 1
ATOM 2389 N N . HIS A 1 303 ? -0.251 -17.426 17.900 1.00 89.25 303 HIS A N 1
ATOM 2390 C CA . HIS A 1 303 ? -1.116 -17.763 19.038 1.00 89.25 303 HIS A CA 1
ATOM 2391 C C . HIS A 1 303 ? -2.320 -16.828 19.184 1.00 89.25 303 HIS A C 1
ATOM 2393 O O . HIS A 1 303 ? -3.417 -17.306 19.465 1.00 89.25 303 HIS A O 1
ATOM 2399 N N . ILE A 1 304 ? -2.156 -15.530 18.924 1.00 91.62 304 ILE A N 1
ATOM 2400 C CA . ILE A 1 304 ? -3.276 -14.579 18.893 1.00 91.62 304 ILE A CA 1
ATOM 2401 C C . ILE A 1 304 ? -4.285 -14.973 17.805 1.00 91.62 304 ILE A C 1
ATOM 2403 O O . ILE A 1 304 ? -5.485 -15.016 18.068 1.00 91.62 304 ILE A O 1
ATOM 2407 N N . ILE A 1 305 ? -3.814 -15.319 16.601 1.00 93.00 305 ILE A N 1
ATOM 2408 C CA . ILE A 1 305 ? -4.680 -15.768 15.501 1.00 93.00 305 ILE A CA 1
ATOM 2409 C C . ILE A 1 305 ? -5.453 -17.027 15.909 1.00 93.00 305 ILE A C 1
ATOM 2411 O O . ILE A 1 305 ? -6.672 -17.062 15.750 1.00 93.00 305 ILE A O 1
ATOM 2415 N N . ARG A 1 306 ? -4.778 -18.029 16.489 1.00 89.56 306 ARG A N 1
ATOM 2416 C CA . ARG A 1 306 ? -5.427 -19.251 17.003 1.00 89.56 306 ARG A CA 1
ATOM 2417 C C . ARG A 1 306 ? -6.525 -18.927 18.012 1.00 89.56 306 ARG A C 1
ATOM 2419 O O . ARG A 1 306 ? -7.637 -19.431 17.878 1.00 89.56 306 ARG A O 1
ATOM 2426 N N . ALA A 1 307 ? -6.236 -18.060 18.982 1.00 87.19 307 ALA A N 1
ATOM 2427 C CA . ALA A 1 307 ? -7.193 -17.667 20.011 1.00 87.19 307 ALA A CA 1
ATOM 2428 C C . ALA A 1 307 ? -8.425 -16.970 19.406 1.00 87.19 307 ALA A C 1
ATOM 2430 O O . ALA A 1 307 ? -9.557 -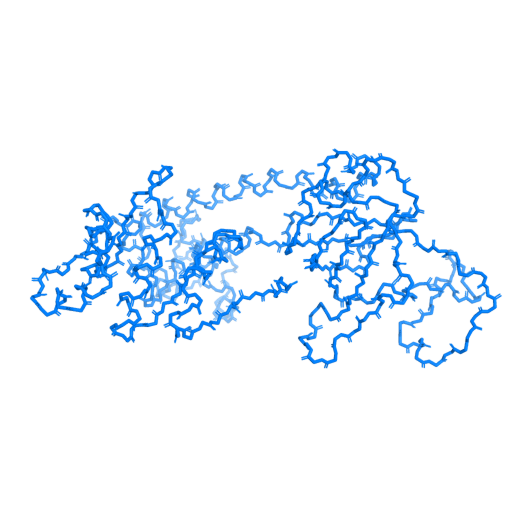17.339 19.718 1.00 87.19 307 ALA A O 1
ATOM 2431 N N . LEU A 1 308 ? -8.232 -16.025 18.481 1.00 90.75 308 LEU A N 1
ATOM 2432 C CA . LEU A 1 308 ? -9.333 -15.319 17.817 1.00 90.75 308 LEU A CA 1
ATOM 2433 C C . LEU A 1 308 ? -10.192 -16.256 16.953 1.00 90.75 308 LEU A C 1
ATOM 2435 O O . LEU A 1 308 ? -11.420 -16.205 17.032 1.00 90.75 308 LEU A O 1
ATOM 2439 N N . VAL A 1 309 ? -9.561 -17.139 16.174 1.00 91.31 309 VAL A N 1
ATOM 2440 C CA . VAL A 1 309 ? -10.266 -18.105 15.316 1.00 91.31 309 VAL A CA 1
ATOM 2441 C C . VAL A 1 309 ? -11.024 -19.139 16.150 1.00 91.31 309 VAL A C 1
ATOM 2443 O O . VAL A 1 309 ? -12.152 -19.480 15.803 1.00 91.31 309 VAL A O 1
ATOM 2446 N N . SER A 1 310 ? -10.470 -19.581 17.286 1.00 86.44 310 SER A N 1
ATOM 2447 C CA . SER A 1 310 ? -11.163 -20.497 18.207 1.00 86.44 310 SER A CA 1
ATOM 2448 C C . SER A 1 310 ? -12.447 -19.902 18.806 1.00 86.44 310 SER A C 1
ATOM 2450 O O . SER A 1 310 ? -13.362 -20.640 19.153 1.00 86.44 310 SER A O 1
ATOM 2452 N N . GLN A 1 311 ? -12.554 -18.568 18.857 1.00 85.81 311 GLN A N 1
ATOM 2453 C CA . GLN A 1 311 ? -13.770 -17.842 19.246 1.00 85.81 311 GLN A CA 1
ATOM 2454 C C . GLN A 1 311 ? -14.717 -17.560 18.067 1.00 85.81 311 GLN A C 1
ATOM 2456 O O . GLN A 1 311 ? -15.677 -16.806 18.217 1.00 85.81 311 GLN A O 1
ATOM 2461 N N . GLY A 1 312 ? -14.439 -18.106 16.879 1.00 89.06 312 GLY A N 1
ATOM 2462 C CA . GLY A 1 312 ? -15.245 -17.901 15.676 1.00 89.06 312 GLY A CA 1
ATOM 2463 C C . GLY A 1 312 ? -15.090 -16.522 15.027 1.00 89.06 312 GLY A C 1
ATOM 2464 O O . GLY A 1 312 ? -15.917 -16.150 14.197 1.00 89.06 312 GLY A O 1
ATOM 2465 N N . LYS A 1 313 ? -14.056 -15.742 15.379 1.00 91.00 313 LYS A N 1
ATOM 2466 C CA . LYS A 1 313 ? -13.816 -14.419 14.779 1.00 91.00 313 LYS A CA 1
ATOM 2467 C C . LYS A 1 313 ? -13.105 -14.539 13.428 1.00 91.00 313 LYS A C 1
ATOM 2469 O O . LYS A 1 313 ? -12.225 -15.377 13.244 1.00 91.00 313 LYS A O 1
ATOM 2474 N N . SER A 1 314 ? -13.434 -13.642 12.499 1.00 94.69 314 SER A N 1
ATOM 2475 C CA . SER A 1 314 ? -12.670 -13.437 11.263 1.00 94.69 314 SER A CA 1
ATOM 2476 C C . SER A 1 314 ? -11.438 -12.569 11.524 1.00 94.69 314 SER A C 1
ATOM 2478 O O . SER A 1 314 ? -11.542 -11.553 12.211 1.00 94.69 314 SER A O 1
ATOM 2480 N N . VAL A 1 315 ? -10.293 -12.926 10.939 1.00 94.94 315 VAL A N 1
ATOM 2481 C CA . VAL A 1 315 ? -9.023 -12.208 11.126 1.00 94.94 315 VAL A CA 1
ATOM 2482 C C . VAL A 1 315 ? -8.484 -11.733 9.778 1.00 94.94 315 VAL A C 1
ATOM 2484 O O . VAL A 1 315 ? -8.306 -12.538 8.867 1.00 94.94 315 VAL A O 1
ATOM 2487 N N . LEU A 1 316 ? -8.190 -10.435 9.669 1.00 95.50 316 LEU A N 1
ATOM 2488 C CA . LEU A 1 316 ? -7.419 -9.861 8.565 1.00 95.50 316 LEU A CA 1
ATOM 2489 C C . LEU A 1 316 ? -5.965 -9.689 9.021 1.00 95.50 316 LEU A C 1
ATOM 2491 O O . LEU A 1 316 ? -5.683 -8.877 9.900 1.00 95.50 316 LEU A O 1
ATOM 2495 N N . LEU A 1 317 ? -5.052 -10.458 8.428 1.00 94.25 317 LEU A N 1
ATOM 2496 C CA . LEU A 1 317 ? -3.617 -10.359 8.689 1.00 94.25 317 LEU A CA 1
ATOM 2497 C C . LEU A 1 317 ? -2.954 -9.482 7.624 1.00 94.25 317 LEU A C 1
ATOM 2499 O O . LEU A 1 317 ? -3.019 -9.798 6.438 1.00 94.25 317 LEU A O 1
ATOM 2503 N N . THR A 1 318 ? -2.284 -8.412 8.047 1.00 93.12 318 THR A N 1
ATOM 2504 C CA . THR A 1 318 ? -1.545 -7.506 7.159 1.00 93.12 318 THR A CA 1
ATOM 2505 C C . THR A 1 318 ? -0.131 -7.258 7.678 1.00 93.12 318 THR A C 1
ATOM 2507 O O . THR A 1 318 ? 0.145 -7.335 8.876 1.00 93.12 318 THR A O 1
ATOM 2510 N N . SER A 1 319 ? 0.790 -6.977 6.760 1.00 90.81 319 SER A N 1
ATOM 2511 C CA . SER A 1 319 ? 2.137 -6.495 7.060 1.00 90.81 319 SER A CA 1
ATOM 2512 C C . SER A 1 319 ? 2.639 -5.645 5.899 1.00 90.81 319 SER A C 1
ATOM 2514 O O . SER A 1 319 ? 2.062 -5.676 4.814 1.00 90.81 319 SER A O 1
ATOM 2516 N N . TYR A 1 320 ? 3.721 -4.902 6.124 1.00 83.50 320 TYR A N 1
ATOM 2517 C CA . TYR A 1 320 ? 4.366 -4.128 5.068 1.00 83.50 320 TYR A CA 1
ATOM 2518 C C . TYR A 1 320 ? 5.074 -5.025 4.038 1.00 83.50 320 TYR A C 1
ATOM 2520 O O . TYR A 1 320 ? 5.136 -4.671 2.867 1.00 83.50 320 TYR A O 1
ATOM 2528 N N . THR A 1 321 ? 5.580 -6.196 4.447 1.00 80.94 321 THR A N 1
ATOM 2529 C CA . THR A 1 321 ? 6.314 -7.113 3.558 1.00 80.94 321 THR A CA 1
ATOM 2530 C C . THR A 1 321 ? 5.615 -8.462 3.412 1.00 80.94 321 THR A C 1
ATOM 2532 O O . THR A 1 321 ? 5.077 -9.006 4.381 1.00 80.94 321 THR A O 1
ATOM 2535 N N . HIS A 1 322 ? 5.680 -9.041 2.207 1.00 77.88 322 HIS A N 1
ATOM 2536 C CA . HIS A 1 322 ? 5.166 -10.389 1.928 1.00 77.88 322 HIS A CA 1
ATOM 2537 C C . HIS A 1 322 ? 5.798 -11.438 2.855 1.00 77.88 322 HIS A C 1
ATOM 2539 O O . HIS A 1 322 ? 5.085 -12.187 3.519 1.00 77.88 322 HIS A O 1
ATOM 2545 N N . THR A 1 323 ? 7.125 -11.390 3.026 1.00 82.31 323 THR A N 1
ATOM 2546 C CA . THR A 1 323 ? 7.882 -12.317 3.880 1.00 82.31 323 THR A CA 1
ATOM 2547 C C . THR A 1 323 ? 7.378 -12.349 5.325 1.00 82.31 323 THR A C 1
ATOM 2549 O O . THR A 1 323 ? 7.365 -13.405 5.958 1.00 82.31 323 THR A O 1
ATOM 2552 N N . ALA A 1 324 ? 6.964 -11.206 5.882 1.00 86.50 324 ALA A N 1
ATOM 2553 C CA . ALA A 1 324 ? 6.447 -11.159 7.247 1.00 86.50 324 ALA A CA 1
ATOM 2554 C C . ALA A 1 324 ? 5.109 -11.900 7.379 1.00 86.50 324 ALA A C 1
ATOM 2556 O O . ALA A 1 324 ? 4.914 -12.622 8.359 1.00 86.50 324 ALA A O 1
ATOM 2557 N N . VAL A 1 325 ? 4.220 -11.764 6.390 1.00 89.19 325 VAL A N 1
ATOM 2558 C CA . VAL A 1 325 ? 2.945 -12.494 6.341 1.00 89.19 325 VAL A CA 1
ATOM 2559 C C . VAL A 1 325 ? 3.199 -13.991 6.167 1.00 89.19 325 VAL A C 1
ATOM 2561 O O . VAL A 1 325 ? 2.684 -14.787 6.952 1.00 89.19 325 VAL A O 1
ATOM 2564 N N . ASP A 1 326 ? 4.053 -14.374 5.217 1.00 87.25 326 ASP A N 1
ATOM 2565 C CA . ASP A 1 326 ? 4.361 -15.778 4.925 1.00 87.25 326 ASP A CA 1
ATOM 2566 C C . ASP A 1 326 ? 4.944 -16.501 6.143 1.00 87.25 326 ASP A C 1
ATOM 2568 O O . ASP A 1 326 ? 4.520 -17.606 6.487 1.00 87.25 326 ASP A O 1
ATOM 2572 N N . ASN A 1 327 ? 5.850 -15.845 6.870 1.00 90.19 327 ASN A N 1
ATOM 2573 C CA . ASN A 1 327 ? 6.428 -16.390 8.097 1.00 90.19 327 ASN A CA 1
ATOM 2574 C C . ASN A 1 327 ? 5.373 -16.683 9.174 1.00 90.19 327 ASN A C 1
ATOM 2576 O O . ASN A 1 327 ? 5.512 -17.654 9.918 1.00 90.19 327 ASN A O 1
ATOM 2580 N N . ILE A 1 328 ? 4.322 -15.863 9.273 1.00 92.19 328 ILE A N 1
ATOM 2581 C CA . ILE A 1 328 ? 3.210 -16.088 10.206 1.00 92.19 328 ILE A CA 1
ATOM 2582 C C . ILE A 1 328 ? 2.326 -17.234 9.701 1.00 92.19 328 ILE A C 1
ATOM 2584 O O . ILE A 1 328 ? 1.987 -18.128 10.477 1.00 92.19 328 ILE A O 1
ATOM 2588 N N . LEU A 1 329 ? 2.005 -17.260 8.403 1.00 90.75 329 LEU A N 1
ATOM 2589 C CA . LEU A 1 329 ? 1.189 -18.313 7.790 1.00 90.75 329 LEU A CA 1
ATOM 2590 C C . LEU A 1 329 ? 1.836 -19.699 7.918 1.00 90.75 329 LEU A C 1
ATOM 2592 O O . LEU A 1 329 ? 1.148 -20.671 8.226 1.00 90.75 329 LEU A O 1
ATOM 2596 N N . LEU A 1 330 ? 3.162 -19.796 7.778 1.00 90.94 330 LEU A N 1
ATOM 2597 C CA . LEU A 1 330 ? 3.909 -21.039 7.998 1.00 90.94 330 LEU A CA 1
ATOM 2598 C C . LEU A 1 330 ? 3.738 -21.586 9.422 1.00 90.94 330 LEU A C 1
ATOM 2600 O O . LEU A 1 330 ? 3.708 -22.803 9.603 1.00 90.94 330 LEU A O 1
ATOM 2604 N N . LYS A 1 331 ? 3.588 -20.717 10.433 1.00 89.69 331 LYS A N 1
ATOM 2605 C CA . LYS A 1 331 ? 3.386 -21.140 11.830 1.00 89.69 331 LYS A CA 1
ATOM 2606 C C . LYS A 1 331 ? 2.002 -21.717 12.093 1.00 89.69 331 LYS A C 1
ATOM 2608 O O . LYS A 1 331 ? 1.886 -22.501 13.030 1.00 89.69 331 LYS A O 1
ATOM 2613 N N . ILE A 1 332 ? 0.998 -21.347 11.298 1.00 89.94 332 ILE A N 1
ATOM 2614 C CA . ILE A 1 332 ? -0.393 -21.801 11.459 1.00 89.94 332 ILE A CA 1
ATOM 2615 C C . ILE A 1 332 ? -0.847 -22.796 10.384 1.00 89.94 332 ILE A C 1
ATOM 2617 O O . ILE A 1 332 ? -2.001 -23.218 10.366 1.00 89.94 332 ILE A O 1
ATOM 2621 N N . LYS A 1 333 ? 0.059 -23.203 9.487 1.00 88.62 333 LYS A N 1
ATOM 2622 C CA . LYS A 1 333 ? -0.241 -24.072 8.339 1.00 88.62 333 LYS A CA 1
ATOM 2623 C C . LYS A 1 333 ? -0.869 -25.415 8.734 1.00 88.62 333 LYS A C 1
ATOM 2625 O O . LYS A 1 333 ? -1.705 -25.927 7.998 1.00 88.62 333 LYS A O 1
ATOM 2630 N N . ASN A 1 334 ? -0.481 -25.966 9.883 1.00 86.25 334 ASN A N 1
ATOM 2631 C CA . ASN A 1 334 ? -0.954 -27.268 10.361 1.00 86.25 334 ASN A CA 1
ATOM 2632 C C . ASN A 1 334 ? -2.195 -27.169 11.265 1.00 86.25 334 ASN A C 1
ATOM 2634 O O . ASN A 1 334 ? -2.697 -28.192 11.718 1.00 86.25 334 ASN A O 1
ATOM 2638 N N . ASP A 1 335 ? -2.708 -25.962 11.520 1.00 82.81 335 ASP A N 1
ATOM 2639 C CA . ASP A 1 335 ? -3.762 -25.734 12.517 1.00 82.81 335 ASP A CA 1
ATOM 2640 C C . ASP A 1 335 ? -5.184 -25.920 11.948 1.00 82.81 335 ASP A C 1
ATOM 2642 O O . ASP A 1 335 ? -6.162 -25.567 12.602 1.00 82.81 335 ASP A O 1
ATOM 2646 N N . ASN A 1 336 ? -5.324 -26.438 10.718 1.00 85.50 336 ASN A N 1
ATOM 2647 C CA . ASN A 1 336 ? -6.596 -26.552 9.984 1.00 85.50 336 ASN A CA 1
ATOM 2648 C C . ASN A 1 336 ? -7.408 -25.236 9.916 1.00 85.50 336 ASN A C 1
ATOM 2650 O O . ASN A 1 336 ? -8.629 -25.243 9.750 1.00 85.50 336 ASN A O 1
ATOM 2654 N N . ILE A 1 337 ? -6.735 -24.085 10.010 1.00 88.62 337 ILE A N 1
ATOM 2655 C CA . ILE A 1 337 ? -7.350 -22.762 9.867 1.00 88.62 337 ILE A CA 1
ATOM 2656 C C . ILE A 1 337 ? -7.500 -22.454 8.376 1.00 88.62 337 ILE A C 1
ATOM 2658 O O . ILE A 1 337 ? -6.524 -22.463 7.626 1.00 88.62 337 ILE A O 1
ATOM 2662 N N . ARG A 1 338 ? -8.724 -22.142 7.933 1.00 90.38 338 ARG A N 1
ATOM 2663 C CA . ARG A 1 338 ? -8.972 -21.700 6.552 1.00 90.38 338 ARG A CA 1
ATOM 2664 C C . ARG A 1 338 ? -8.364 -20.317 6.336 1.00 90.38 338 ARG A C 1
ATOM 2666 O O . ARG A 1 338 ? -8.779 -19.357 6.981 1.00 90.38 338 ARG A O 1
ATOM 2673 N N . THR A 1 339 ? -7.421 -20.214 5.407 1.00 90.75 339 THR A N 1
ATOM 2674 C CA . THR A 1 339 ? -6.750 -18.960 5.048 1.00 90.75 339 THR A CA 1
ATOM 2675 C C . THR A 1 339 ? -6.971 -18.630 3.572 1.00 90.75 339 THR A C 1
ATOM 2677 O O . THR A 1 339 ? -7.087 -19.519 2.730 1.00 90.75 339 THR A O 1
ATOM 2680 N N . LEU A 1 340 ? -7.044 -17.334 3.260 1.00 89.06 340 LEU A N 1
ATOM 2681 C CA . LEU A 1 340 ? -7.088 -16.811 1.896 1.00 89.06 340 LEU A CA 1
ATOM 2682 C C . LEU A 1 340 ? -5.996 -15.748 1.758 1.00 89.06 340 LEU A C 1
ATOM 2684 O O . LEU A 1 340 ? -6.055 -14.714 2.420 1.00 89.06 340 LEU A O 1
ATOM 2688 N N . GLY A 1 341 ? -4.999 -16.010 0.911 1.00 83.06 341 GLY A N 1
ATOM 2689 C CA . GLY A 1 341 ? -3.972 -15.030 0.563 1.00 83.06 341 GLY A CA 1
ATOM 2690 C C . GLY A 1 341 ? -4.486 -14.075 -0.511 1.00 83.06 341 GLY A C 1
ATOM 2691 O O . GLY A 1 341 ? -4.893 -14.518 -1.583 1.00 83.06 341 GLY A O 1
ATOM 2692 N N . LEU A 1 342 ? -4.468 -12.773 -0.227 1.00 80.75 342 LEU A N 1
ATOM 2693 C CA . LEU A 1 342 ? -4.784 -11.728 -1.200 1.00 80.75 342 LEU A CA 1
ATOM 2694 C C . LEU A 1 342 ? -3.472 -11.174 -1.770 1.00 80.75 342 LEU A C 1
ATOM 2696 O O . LEU A 1 342 ? -2.644 -10.665 -1.019 1.00 80.75 342 LEU A O 1
ATOM 2700 N N . GLY A 1 343 ? -3.277 -11.278 -3.085 1.00 66.50 343 GLY A N 1
ATOM 2701 C CA . GLY A 1 343 ? -2.073 -10.795 -3.769 1.00 66.50 343 GLY A CA 1
ATOM 2702 C C . GLY A 1 343 ? -1.614 -11.724 -4.892 1.00 66.50 343 GLY A C 1
ATOM 2703 O O . GLY A 1 343 ? -2.153 -12.817 -5.072 1.00 66.50 343 GLY A O 1
ATOM 2704 N N . ALA A 1 344 ? -0.622 -11.284 -5.669 1.00 57.03 344 ALA A N 1
ATOM 2705 C CA . ALA A 1 344 ? 0.011 -12.141 -6.665 1.00 57.03 344 ALA A CA 1
ATOM 2706 C C . ALA A 1 344 ? 0.698 -13.315 -5.952 1.00 57.03 344 ALA A C 1
ATOM 2708 O O . ALA A 1 344 ? 1.495 -13.116 -5.037 1.00 57.03 344 ALA A O 1
ATOM 2709 N N . VAL A 1 345 ? 0.361 -14.542 -6.349 1.00 54.88 345 VAL A N 1
ATOM 2710 C CA . VAL A 1 345 ? 0.918 -15.745 -5.729 1.00 54.88 345 VAL A CA 1
ATOM 2711 C C . VAL A 1 345 ? 2.391 -15.860 -6.127 1.00 54.88 345 VAL A C 1
ATOM 2713 O O . VAL A 1 345 ? 2.694 -16.268 -7.249 1.00 54.88 345 VAL A O 1
ATOM 2716 N N . ALA A 1 346 ? 3.303 -15.515 -5.217 1.00 45.97 346 ALA A N 1
ATOM 2717 C CA . ALA A 1 346 ? 4.688 -15.961 -5.292 1.00 45.97 346 ALA A CA 1
ATOM 2718 C C . ALA A 1 346 ? 4.685 -17.461 -4.960 1.00 45.97 346 ALA A C 1
ATOM 2720 O O . ALA A 1 346 ? 4.607 -17.849 -3.797 1.00 45.97 346 ALA A O 1
ATOM 2721 N N . LYS A 1 347 ? 4.606 -18.300 -5.995 1.00 35.91 347 LYS A N 1
ATOM 2722 C CA . LYS A 1 347 ? 4.597 -19.762 -5.870 1.00 35.91 347 LYS A CA 1
ATOM 2723 C C . LYS A 1 347 ? 6.009 -20.320 -5.904 1.00 35.91 347 LYS A C 1
ATOM 2725 O O . LYS A 1 347 ? 6.773 -19.897 -6.805 1.00 35.91 347 LYS A O 1
#

pLDDT: mean 84.01, std 14.37, range [34.62, 98.06]

Foldseek 3Di:
DPLDQVCLVPDPCNLVVLCCCCQPVVHDLVNSNNRVVSCVWQVPDDNLLSVVLVVVVVVLVVVVVVVVVVVCCLQPPAQVVCVVVQFKDFQKFWDPPQWAAQPPDDLALRIKTKIFHPDDDPPAFNVPGPQAFFFKKAKAFNVNGGRLWIWTWQDGTGGMTMIGTNDDPPQCFDQDPPDDPVPHNDGDHPVVVVDDPDDPDPPPGTTMMIGGDPPDDPSVVVSVVSSVLSTPDPVNVVVCCVPRVPDDWFFADDDPVLVVVLVVLCPPPDPLLVVQLNRQVRTPRDDDRDDDPPNPPLVSVLSSVVSCVVVVHDDDDDDPDPVSVVSSCVNCVPVPDDDDDDDNDSD

Secondary structure (DSSP, 8-state):
----HHHHHT-TTHHHHHHHHHHTS---TTTTT-THHHHHHHTT--HHHHHHHHHHHHHHHHHHHHHHHHHHHHHHS-HHHHGGGTSEEEEEEEPTT--EE-SSS-SSS-EEEEEEESS--TT--TTSSS--TT-EEEEEETTS---SEEEEEEEEETTEEEEEESS--SSTT-B-TT-BTTTB--B--GGGGGS----SS------EEEEE-SSTTSHHHHHHHHHHHHS--TTHHHHHHHHTS-PPPPBPPPPHHHHHHHHHH-TT--HHHHHHHHHHHHBSS-------TTS-HHHHHHHHHHHHHHTT-------SSHHHHHHHHHHHTTTT------S----

Radius of gyration: 27.05 Å; chains: 1; bounding box: 56×57×81 Å

Sequence (347 aa):
MIQRKHLCSQCYSKTACFVYHKLVDNGNGETSGLGSKFDEVVGHLDARHAEFFKKWDNLLTLEEKDMMKFRRELWTMTSTEREPLGRCFSGVVIEPGSAYEDPSGSKINRYRYNFIKSRTTPGFSFTESQITVGEPIVISDEKGHFALANGYVVRTSPTRISVAVDRRLHNARVRRKDFDAERNQSFKGIMEVGQCSSSEYPEEQMVYRLDKDEFSNGMATIRNNLVSLMEDFSMSIPLRKLIIEGKTPEFKEPSSSAEAILSSSQANLNIDQKQAIDKVMSAKDYALILGMPGTGKTTTIAHIIRALVSQGKSVLLTSYTHTAVDNILLKIKNDNIRTLGLGAVAK